Protein AF-A0AAD7NBN2-F1 (afdb_monomer_lite)

Secondary structure (DSSP, 8-state):
-EEE---HHHHHHHHHHHHHTTT-SSTTTTTTTEEE---HHHHHHHHHHHHHHHHTSSGGGGSSTT-HHHHHHHH-TTTHHHHTT--HHHHHHHHHHHHHHHHHHHHHHHHHHHH-TT--SHHHHHHT---HHHHHHHHHHHHHHSSTTSTT--HHHHHHS-TTT--HHHHHHHHHHHHHHHHHHHHHHHHHT-HHHHTT-

Organism: NCBI:txid1033252

Foldseek 3Di:
DAEFEDDPVVVVVVVVQLVVQVPPPDCVSSVVVYHYDPDLVVVLQVLLVVLCVPQQADPVSCPDCLGLLVVCCVPPVPCSVVSNPPVGRVNSVVSLVPVLVVLVLVLVQVQQCVVDVQCNGPVSVVVVVDDPVVVVVSVLVCQQPLACPHVNHPLVVLVPDDPVPHPVSSSVRNPSNHSSVLSVQSVVCRVVRPVVSVVVD

Sequence (201 aa):
VILFHGDLGTGERLMAILQRRAIEDMPWHRYQYVIYVMGLFHLKMAAADAIWRIFIQPMVGREDQTSLMHYIAFLHPKETGKIGSDPGFRRMHEVIAHVGAALHLDAWRVEVLRRNPLWTSLQVFADSKPSFALVTEISDYLASHYVAGGEDFNIFELHQRPGHERDKQHENTPQMHQDFLLYQELSFAMNYGDIGRVKTI

Radius of gyration: 21.48 Å; chains: 1; bounding box: 46×44×60 Å

InterPro domains:
  IPR046496 Domain of unknown function DUF6589 [PF20231] (1-200)

Structure (mmCIF, N/CA/C/O backbone):
data_AF-A0AAD7NBN2-F1
#
_entry.id   AF-A0AAD7NBN2-F1
#
loop_
_atom_site.group_PDB
_atom_site.id
_atom_site.type_symbol
_atom_site.label_atom_id
_atom_site.label_alt_id
_atom_site.label_comp_id
_atom_site.label_asym_id
_atom_site.label_entity_id
_atom_site.label_seq_id
_atom_site.pdbx_PDB_ins_code
_atom_site.Cartn_x
_atom_site.Cartn_y
_atom_site.Cartn_z
_atom_site.occupancy
_atom_site.B_iso_or_equiv
_atom_site.auth_seq_id
_atom_site.auth_comp_id
_atom_site.auth_asym_id
_atom_site.auth_atom_id
_atom_site.pdbx_PDB_model_num
ATOM 1 N N . VAL A 1 1 ? 5.513 -3.228 -29.131 1.00 82.69 1 VAL A N 1
ATOM 2 C CA . VAL A 1 1 ? 6.471 -2.685 -28.139 1.00 82.69 1 VAL A CA 1
ATOM 3 C C . VAL A 1 1 ? 6.195 -3.356 -26.805 1.00 82.69 1 VAL A C 1
ATOM 5 O O . VAL A 1 1 ? 5.035 -3.411 -26.419 1.00 82.69 1 VAL A O 1
ATOM 8 N N . ILE A 1 2 ? 7.220 -3.889 -26.144 1.00 86.38 2 ILE A N 1
ATOM 9 C CA . ILE A 1 2 ? 7.172 -4.464 -24.798 1.00 86.38 2 ILE A CA 1
ATOM 10 C C . ILE A 1 2 ? 8.041 -3.577 -23.914 1.00 86.38 2 ILE A C 1
ATOM 12 O O . ILE A 1 2 ? 9.226 -3.399 -24.187 1.00 86.38 2 ILE A O 1
ATOM 16 N N . LEU A 1 3 ? 7.439 -2.998 -22.880 1.00 85.50 3 LEU A N 1
ATOM 17 C CA . LEU A 1 3 ? 8.205 -2.294 -21.861 1.00 85.50 3 LEU A CA 1
ATOM 18 C C . LEU A 1 3 ? 8.745 -3.320 -20.870 1.00 85.50 3 LEU A C 1
ATOM 20 O O . LEU A 1 3 ? 8.038 -4.251 -20.493 1.00 85.50 3 LEU A O 1
ATOM 24 N N . PHE A 1 4 ? 9.989 -3.142 -20.464 1.00 81.75 4 PHE A N 1
ATOM 25 C CA . PHE A 1 4 ? 10.671 -4.022 -19.535 1.00 81.75 4 PHE A CA 1
ATOM 26 C C . PHE A 1 4 ? 11.401 -3.177 -18.504 1.00 81.75 4 PHE A C 1
ATOM 28 O O . PHE A 1 4 ? 11.897 -2.103 -18.833 1.00 81.75 4 PHE A O 1
ATOM 35 N N . HIS A 1 5 ? 11.496 -3.638 -17.267 1.00 84.19 5 HIS A N 1
ATOM 36 C CA . HIS A 1 5 ? 12.241 -2.927 -16.240 1.00 84.19 5 HIS A CA 1
ATOM 37 C C . HIS A 1 5 ? 12.948 -3.919 -15.317 1.00 84.19 5 HIS A C 1
ATOM 39 O O . HIS A 1 5 ? 12.648 -5.109 -15.316 1.00 84.19 5 HIS A O 1
ATOM 45 N N . GLY A 1 6 ? 13.899 -3.425 -14.535 1.00 79.38 6 GLY A N 1
ATOM 46 C CA . GLY A 1 6 ? 14.656 -4.234 -13.592 1.00 79.38 6 GLY A CA 1
ATOM 47 C C . GLY A 1 6 ? 15.636 -3.379 -12.805 1.00 79.38 6 GLY A C 1
ATOM 48 O O . GLY A 1 6 ? 15.527 -2.150 -12.773 1.00 79.38 6 GLY A O 1
ATOM 49 N N . ASP A 1 7 ? 16.585 -4.036 -12.153 1.00 79.31 7 ASP A N 1
ATOM 50 C CA . ASP A 1 7 ? 17.743 -3.363 -11.574 1.00 79.31 7 ASP A CA 1
ATOM 51 C C . ASP A 1 7 ? 18.766 -2.970 -12.656 1.00 79.31 7 ASP A C 1
ATOM 53 O O . ASP A 1 7 ? 18.622 -3.288 -13.840 1.00 79.31 7 ASP A O 1
ATOM 57 N N . LEU A 1 8 ? 19.822 -2.258 -12.254 1.00 81.69 8 LEU A N 1
ATOM 58 C CA . LEU A 1 8 ? 20.856 -1.800 -13.183 1.00 81.69 8 LEU A CA 1
ATOM 59 C C . LEU A 1 8 ? 21.468 -2.963 -13.983 1.00 81.69 8 LEU A C 1
ATOM 61 O O . LEU A 1 8 ? 21.585 -2.862 -15.202 1.00 81.69 8 LEU A O 1
ATOM 65 N N . GLY A 1 9 ? 21.766 -4.086 -13.322 1.00 84.25 9 GLY A N 1
ATOM 66 C CA . GLY A 1 9 ? 22.344 -5.263 -13.975 1.00 84.25 9 GLY A CA 1
ATOM 67 C C . GLY A 1 9 ? 21.407 -5.898 -15.005 1.00 84.25 9 GLY A C 1
ATOM 68 O O . GLY A 1 9 ? 21.847 -6.376 -16.050 1.00 84.25 9 GLY A O 1
ATOM 69 N N . THR A 1 10 ? 20.100 -5.867 -14.759 1.00 85.44 10 THR A N 1
ATOM 70 C CA . THR A 1 10 ? 19.088 -6.304 -15.722 1.00 85.44 10 THR A CA 1
ATOM 71 C C . THR A 1 10 ? 19.067 -5.396 -16.953 1.00 85.44 10 THR A C 1
ATOM 73 O O . THR A 1 10 ? 19.055 -5.891 -18.084 1.00 85.44 10 THR A O 1
ATOM 76 N N . GLY A 1 11 ? 19.128 -4.078 -16.747 1.00 88.00 11 GLY A N 1
ATOM 77 C CA . GLY A 1 11 ? 19.251 -3.100 -17.829 1.00 88.00 11 GLY A CA 1
ATOM 78 C C . GLY A 1 11 ? 20.509 -3.309 -18.671 1.00 88.00 11 GLY A C 1
ATOM 79 O O . GLY A 1 11 ? 20.428 -3.364 -19.896 1.00 88.00 11 GLY A O 1
ATOM 80 N N . GLU A 1 12 ? 21.661 -3.509 -18.030 1.00 90.31 12 GLU A N 1
ATOM 81 C CA . GLU A 1 12 ? 22.937 -3.781 -18.705 1.00 90.31 12 GLU A CA 1
ATOM 82 C C . GLU A 1 12 ? 22.879 -5.049 -19.563 1.00 90.31 12 GLU A C 1
ATOM 84 O O . GLU A 1 12 ? 23.304 -5.042 -20.720 1.00 90.31 12 GLU A O 1
ATOM 89 N N . ARG A 1 13 ? 22.302 -6.135 -19.032 1.00 91.62 13 ARG A N 1
ATOM 90 C CA . ARG A 1 13 ? 22.128 -7.392 -19.776 1.00 91.62 13 ARG A CA 1
ATOM 91 C C . ARG A 1 13 ? 21.238 -7.209 -20.998 1.00 91.62 13 ARG A C 1
ATOM 93 O O . ARG A 1 13 ? 21.571 -7.713 -22.070 1.00 91.62 13 ARG A O 1
ATOM 100 N N . LEU A 1 14 ? 20.132 -6.481 -20.855 1.00 91.06 14 LEU A N 1
ATOM 101 C CA . LEU A 1 14 ? 19.235 -6.190 -21.969 1.00 91.06 14 LEU A CA 1
ATOM 102 C C . LEU A 1 14 ? 19.944 -5.357 -23.046 1.00 91.06 14 LEU A C 1
ATOM 104 O O . LEU A 1 14 ? 19.888 -5.711 -24.223 1.00 91.06 14 LEU A O 1
ATOM 108 N N . MET A 1 15 ? 20.678 -4.313 -22.653 1.00 91.31 15 MET A N 1
ATOM 109 C CA . MET A 1 15 ? 21.463 -3.498 -23.587 1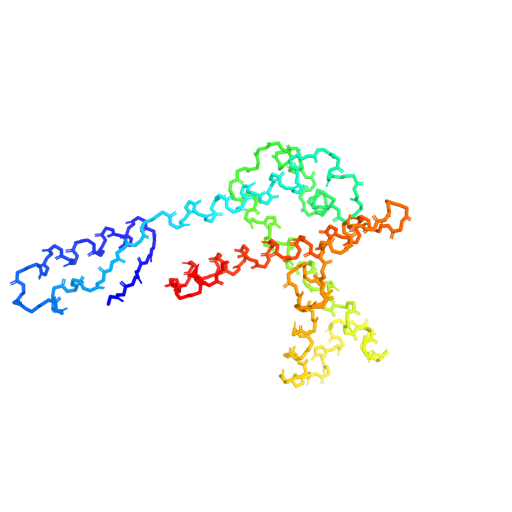.00 91.31 15 MET A CA 1
ATOM 110 C C . MET A 1 15 ? 22.535 -4.323 -24.307 1.00 91.31 15 MET A C 1
ATOM 112 O O . MET A 1 15 ? 22.691 -4.199 -25.520 1.00 91.31 15 MET A O 1
ATOM 116 N N . ALA A 1 16 ? 23.215 -5.232 -23.603 1.00 94.50 16 ALA A N 1
ATOM 117 C CA . ALA A 1 16 ? 24.191 -6.132 -24.209 1.00 94.50 16 ALA A CA 1
ATOM 118 C C . ALA A 1 16 ? 23.556 -7.076 -25.247 1.00 94.50 16 ALA A C 1
ATOM 120 O O . ALA A 1 16 ? 24.157 -7.329 -26.293 1.00 94.50 16 ALA A O 1
ATOM 121 N N . ILE A 1 17 ? 22.343 -7.584 -24.995 1.00 93.94 17 ILE A N 1
ATOM 122 C CA . ILE A 1 17 ? 21.595 -8.410 -25.960 1.00 93.94 17 ILE A CA 1
ATOM 123 C C . ILE A 1 17 ? 21.229 -7.589 -27.198 1.00 93.94 17 ILE A C 1
ATOM 125 O O . ILE A 1 17 ? 21.494 -8.041 -28.314 1.00 93.94 17 ILE A O 1
ATOM 129 N N . LEU A 1 18 ? 20.667 -6.391 -27.006 1.00 93.25 18 LEU A N 1
ATOM 130 C CA . LEU A 1 18 ? 20.299 -5.481 -28.095 1.00 93.25 18 LEU A CA 1
ATOM 131 C C . LEU A 1 18 ? 21.515 -5.137 -28.963 1.00 93.25 18 LEU A C 1
ATOM 133 O O . LEU A 1 18 ? 21.436 -5.183 -30.189 1.00 93.25 18 LEU A O 1
ATOM 137 N N . GLN A 1 19 ? 22.663 -4.868 -28.335 1.00 95.50 19 GLN A N 1
ATOM 138 C CA . GLN A 1 19 ? 23.905 -4.566 -29.039 1.00 95.50 19 GLN A CA 1
ATOM 139 C C . GLN A 1 19 ? 24.445 -5.778 -29.808 1.00 95.50 19 GLN A C 1
ATOM 141 O O . GLN A 1 19 ? 24.805 -5.650 -30.976 1.00 95.50 19 GLN A O 1
ATOM 146 N N . ARG A 1 20 ? 24.480 -6.966 -29.189 1.00 95.62 20 ARG A N 1
ATOM 147 C CA . ARG A 1 20 ? 24.986 -8.191 -29.837 1.00 95.62 20 ARG A CA 1
ATOM 148 C C . ARG A 1 20 ? 24.130 -8.631 -31.015 1.00 95.62 20 ARG A C 1
ATOM 150 O O . ARG A 1 20 ? 24.664 -9.135 -31.995 1.00 95.62 20 ARG A O 1
ATOM 157 N N . ARG A 1 21 ? 22.815 -8.451 -30.918 1.00 95.38 21 ARG A N 1
ATOM 158 C CA . ARG A 1 21 ? 21.875 -8.852 -31.965 1.00 95.38 21 ARG A CA 1
ATOM 159 C C . ARG A 1 21 ? 21.607 -7.760 -32.983 1.00 95.38 21 ARG A C 1
ATOM 161 O O . ARG A 1 21 ? 20.840 -8.008 -33.895 1.00 95.38 21 ARG A O 1
ATOM 168 N N . ALA A 1 22 ? 22.251 -6.596 -32.901 1.00 94.69 22 ALA A N 1
ATOM 169 C CA . ALA A 1 22 ? 22.039 -5.502 -33.851 1.00 94.69 22 ALA A CA 1
ATOM 170 C C . ALA A 1 22 ? 22.340 -5.874 -35.320 1.00 94.69 22 ALA A C 1
ATOM 172 O O . ALA A 1 22 ? 21.828 -5.208 -36.216 1.00 94.69 22 ALA A O 1
ATOM 173 N N . ILE A 1 23 ? 23.135 -6.927 -35.552 1.00 96.12 23 ILE A N 1
ATOM 174 C CA . ILE A 1 23 ? 23.486 -7.458 -36.880 1.00 96.12 23 ILE A CA 1
ATOM 175 C C . ILE A 1 23 ? 22.368 -8.282 -37.541 1.00 96.12 23 ILE A C 1
ATOM 177 O O . ILE A 1 23 ? 22.419 -8.508 -38.743 1.00 96.12 23 ILE A O 1
ATOM 181 N N . GLU A 1 24 ? 21.367 -8.736 -36.785 1.00 96.81 24 GLU A N 1
ATOM 182 C CA . GLU A 1 24 ? 20.293 -9.579 -37.318 1.00 96.81 24 GLU A CA 1
ATOM 183 C C . GLU A 1 24 ? 19.400 -8.798 -38.301 1.00 96.81 24 GLU A C 1
ATOM 185 O O . GLU A 1 24 ? 19.013 -7.656 -38.037 1.00 96.81 24 GLU A O 1
ATOM 190 N N . ASP A 1 25 ? 18.985 -9.431 -39.400 1.00 96.12 25 ASP A N 1
ATOM 191 C CA . ASP A 1 25 ? 18.243 -8.748 -40.471 1.00 96.12 25 ASP A CA 1
ATOM 192 C C . ASP A 1 25 ? 16.883 -8.207 -39.992 1.00 96.12 25 ASP A C 1
ATOM 194 O O . ASP A 1 25 ? 16.503 -7.051 -40.225 1.00 96.12 25 ASP A O 1
ATOM 198 N N . MET A 1 26 ? 16.143 -9.026 -39.242 1.00 96.75 26 MET A N 1
ATOM 199 C CA . MET A 1 26 ? 14.767 -8.718 -38.855 1.00 96.75 26 MET A CA 1
ATOM 200 C C . MET A 1 26 ? 14.700 -7.962 -37.516 1.00 96.75 26 MET A C 1
ATOM 202 O O . MET A 1 26 ? 15.288 -8.418 -36.533 1.00 96.75 26 MET A O 1
ATOM 206 N N . PRO A 1 27 ? 13.914 -6.868 -37.410 1.00 92.44 27 PRO A N 1
ATOM 207 C CA . PRO A 1 27 ? 13.701 -6.126 -36.156 1.00 92.44 27 PRO A CA 1
ATOM 208 C C . PRO A 1 27 ? 13.308 -6.996 -34.953 1.00 92.44 27 PRO A C 1
ATOM 210 O O . PRO A 1 27 ? 13.698 -6.719 -33.818 1.00 92.44 27 PRO A O 1
ATOM 213 N N . TRP A 1 28 ? 12.557 -8.072 -35.208 1.00 92.44 28 TRP A N 1
ATOM 214 C CA . TRP A 1 28 ? 12.167 -9.055 -34.199 1.00 92.44 28 TRP A CA 1
ATOM 215 C C . TRP A 1 28 ? 13.374 -9.808 -33.620 1.00 92.44 28 TRP A C 1
ATOM 217 O O . TRP A 1 28 ? 13.514 -9.902 -32.405 1.00 92.44 28 TRP A O 1
ATOM 227 N N . HIS A 1 29 ? 14.299 -10.275 -34.463 1.00 94.19 29 HIS A N 1
ATOM 228 C CA . HIS A 1 29 ? 15.508 -10.983 -34.020 1.00 94.19 29 HIS A CA 1
ATOM 229 C C . HIS A 1 29 ? 16.510 -10.066 -33.310 1.00 94.19 29 HIS A C 1
ATOM 231 O O . HIS A 1 29 ? 17.261 -10.538 -32.454 1.00 94.19 29 HIS A O 1
ATOM 237 N N . ARG A 1 30 ? 16.461 -8.763 -33.617 1.00 94.50 30 ARG A N 1
ATOM 238 C CA . ARG A 1 30 ? 17.197 -7.689 -32.935 1.00 94.50 30 ARG A CA 1
ATOM 239 C C . ARG A 1 30 ? 16.592 -7.276 -31.591 1.00 94.50 30 ARG A C 1
ATOM 241 O O . ARG A 1 30 ? 17.178 -6.443 -30.910 1.00 94.50 30 ARG A O 1
ATOM 248 N N . TYR A 1 31 ? 15.416 -7.797 -31.227 1.00 92.62 31 TYR A N 1
ATOM 249 C CA . TYR A 1 31 ? 14.656 -7.389 -30.039 1.00 92.62 31 TYR A CA 1
ATOM 250 C C . TYR A 1 31 ? 14.331 -5.884 -29.967 1.00 92.62 31 TYR A C 1
ATOM 252 O O . TYR A 1 31 ? 14.091 -5.356 -28.885 1.00 92.62 31 TYR A O 1
ATOM 260 N N . GLN A 1 32 ? 14.240 -5.180 -31.103 1.00 91.31 32 GLN A N 1
ATOM 261 C CA . GLN A 1 32 ? 13.993 -3.724 -31.128 1.00 91.31 32 GLN A CA 1
ATOM 262 C C . GLN A 1 32 ? 12.667 -3.304 -30.480 1.00 91.31 32 GLN A C 1
ATOM 264 O O . GLN A 1 32 ? 12.475 -2.146 -30.124 1.00 91.31 32 GLN A O 1
ATOM 269 N N . TYR A 1 33 ? 11.734 -4.242 -30.337 1.00 91.38 33 TYR A N 1
ATOM 270 C CA . TYR A 1 33 ? 10.455 -4.001 -29.690 1.00 91.38 33 TYR A CA 1
ATOM 271 C C . TYR A 1 33 ? 10.548 -3.956 -28.157 1.00 91.38 33 TYR A C 1
ATOM 273 O O . TYR A 1 33 ? 9.554 -3.567 -27.548 1.00 91.38 33 TYR A O 1
ATOM 281 N N . VAL A 1 34 ? 11.670 -4.354 -27.541 1.00 90.50 34 VAL A N 1
ATOM 282 C CA . VAL A 1 34 ? 11.872 -4.351 -26.083 1.00 90.50 34 VAL A CA 1
ATOM 283 C C . VAL A 1 34 ? 12.503 -3.028 -25.650 1.00 90.50 34 VAL A C 1
ATOM 285 O O . VAL A 1 34 ? 13.618 -2.706 -26.052 1.00 90.50 34 VAL A O 1
ATOM 288 N N . ILE A 1 35 ? 11.803 -2.266 -24.810 1.00 87.69 35 ILE A N 1
ATOM 289 C CA . ILE A 1 35 ? 12.261 -0.966 -24.302 1.00 87.69 35 ILE A CA 1
ATOM 290 C C . ILE A 1 35 ? 12.504 -1.073 -22.800 1.00 87.69 35 ILE A C 1
ATOM 292 O O . ILE A 1 35 ? 11.581 -1.373 -22.042 1.00 87.69 35 ILE A O 1
ATOM 296 N N . TYR A 1 36 ? 13.737 -0.793 -22.374 1.00 86.31 36 TYR A N 1
ATOM 297 C CA . TYR A 1 36 ? 14.088 -0.737 -20.960 1.00 86.31 36 TYR A CA 1
ATOM 298 C C . TYR A 1 36 ? 13.615 0.572 -20.320 1.00 86.31 36 TYR A C 1
ATOM 300 O O . TYR A 1 36 ? 14.008 1.656 -20.750 1.00 86.31 36 TYR A O 1
ATOM 308 N N . VAL A 1 37 ? 12.811 0.472 -19.267 1.00 83.81 37 VAL A N 1
ATOM 309 C CA . VAL A 1 37 ? 12.356 1.597 -18.450 1.00 83.81 37 VAL A CA 1
ATOM 310 C C . VAL A 1 37 ? 13.237 1.666 -17.209 1.00 83.81 37 VAL A C 1
ATOM 312 O O . VAL A 1 37 ? 13.100 0.875 -16.274 1.00 83.81 37 VAL A O 1
ATOM 315 N N . MET A 1 38 ? 14.174 2.610 -17.207 1.00 78.44 38 MET A N 1
ATOM 316 C CA . MET A 1 38 ? 15.055 2.835 -16.066 1.00 78.44 38 MET A CA 1
ATOM 317 C C . MET A 1 38 ? 14.357 3.625 -14.954 1.00 78.44 38 MET A C 1
ATOM 319 O O . MET A 1 38 ? 13.443 4.406 -15.199 1.00 78.44 38 MET A O 1
ATOM 323 N N . GLY A 1 39 ? 14.839 3.464 -13.722 1.00 79.56 39 GLY A N 1
ATOM 324 C CA . GLY A 1 39 ? 14.498 4.373 -12.627 1.00 79.56 39 GLY A CA 1
ATOM 325 C C . GLY A 1 39 ? 13.233 4.039 -11.838 1.00 79.56 39 GLY A C 1
ATOM 326 O O . GLY A 1 39 ? 12.945 4.762 -10.890 1.00 79.56 39 GLY A O 1
ATOM 327 N N . LEU A 1 40 ? 12.532 2.932 -12.115 1.00 85.56 40 LEU A N 1
ATOM 328 C CA . LEU A 1 40 ? 11.364 2.551 -11.305 1.00 85.56 40 LEU A CA 1
ATOM 329 C C . LEU A 1 40 ? 11.718 2.325 -9.828 1.00 85.56 40 LEU A C 1
ATOM 331 O O . LEU A 1 40 ? 10.920 2.636 -8.953 1.00 85.56 40 LEU A O 1
ATOM 335 N N . PHE A 1 41 ? 12.943 1.894 -9.510 1.00 86.19 41 PHE A N 1
ATOM 336 C CA . PHE A 1 41 ? 13.407 1.851 -8.119 1.00 86.19 41 PHE A CA 1
ATOM 337 C C . PHE A 1 41 ? 13.319 3.220 -7.419 1.00 86.19 41 PHE A C 1
ATOM 339 O O . PHE A 1 41 ? 12.864 3.295 -6.279 1.00 86.19 41 PHE A O 1
ATOM 346 N N . HIS A 1 42 ? 13.669 4.308 -8.113 1.00 88.94 42 HIS A N 1
ATOM 347 C CA . HIS A 1 42 ? 13.534 5.664 -7.576 1.00 88.94 42 HIS A CA 1
ATOM 348 C C . HIS A 1 42 ? 12.070 6.079 -7.421 1.00 88.94 42 HIS A C 1
ATOM 350 O O . HIS A 1 42 ? 11.762 6.803 -6.482 1.00 88.94 42 HIS A O 1
ATOM 356 N N . LEU A 1 43 ? 11.164 5.584 -8.273 1.00 90.50 43 LEU A N 1
ATOM 357 C CA . LEU A 1 43 ? 9.723 5.780 -8.088 1.00 90.50 43 LEU A CA 1
ATOM 358 C C . LEU A 1 43 ? 9.250 5.136 -6.776 1.00 90.50 43 LEU A C 1
ATOM 360 O O . LEU A 1 43 ? 8.614 5.801 -5.964 1.00 90.50 43 LEU A O 1
ATOM 364 N N . LYS A 1 44 ? 9.640 3.883 -6.509 1.00 92.25 44 LYS A N 1
ATOM 365 C CA . LYS A 1 44 ? 9.350 3.215 -5.228 1.00 92.25 44 LYS A CA 1
ATOM 366 C C . LYS A 1 44 ? 9.972 3.954 -4.037 1.00 92.25 44 LYS A C 1
ATOM 368 O O . LYS A 1 44 ? 9.349 4.046 -2.982 1.00 92.25 44 LYS A O 1
ATOM 373 N N . MET A 1 45 ? 11.183 4.496 -4.181 1.00 95.19 45 MET A N 1
ATOM 374 C CA . MET A 1 45 ? 11.793 5.332 -3.139 1.00 95.19 45 MET A CA 1
ATOM 375 C C . MET A 1 45 ? 11.007 6.621 -2.891 1.00 95.19 45 MET A C 1
ATOM 377 O O . MET A 1 45 ? 10.753 6.957 -1.738 1.00 95.19 45 MET A O 1
ATOM 381 N N . ALA A 1 46 ? 10.612 7.318 -3.956 1.00 95.62 46 ALA A N 1
ATOM 382 C CA . ALA A 1 46 ? 9.845 8.554 -3.876 1.00 95.62 46 ALA A CA 1
ATOM 383 C C . ALA A 1 46 ? 8.459 8.323 -3.261 1.00 95.62 46 ALA A C 1
ATOM 385 O O . ALA A 1 46 ? 8.024 9.122 -2.442 1.00 95.62 46 ALA A O 1
ATOM 386 N N . ALA A 1 47 ? 7.799 7.207 -3.582 1.00 96.44 47 ALA A N 1
ATOM 387 C CA . ALA A 1 47 ? 6.521 6.838 -2.978 1.00 96.44 47 ALA A CA 1
ATOM 388 C C . ALA A 1 47 ? 6.650 6.585 -1.462 1.00 96.44 47 ALA A C 1
ATOM 390 O O . ALA A 1 47 ? 5.831 7.062 -0.681 1.00 96.44 47 ALA A O 1
ATOM 391 N N . ALA A 1 48 ? 7.715 5.900 -1.024 1.00 98.00 48 ALA A N 1
ATOM 392 C CA . ALA A 1 48 ? 7.985 5.717 0.404 1.00 98.00 48 ALA A CA 1
ATOM 393 C C . ALA A 1 48 ? 8.274 7.050 1.122 1.00 98.00 48 ALA A C 1
ATOM 395 O O . ALA A 1 48 ? 7.821 7.252 2.249 1.00 98.00 48 ALA A O 1
ATOM 396 N N . ASP A 1 49 ? 9.013 7.959 0.474 1.00 97.81 49 ASP A N 1
ATOM 397 C CA . ASP A 1 49 ? 9.269 9.310 0.991 1.00 97.81 49 ASP A CA 1
ATOM 398 C C . ASP A 1 49 ? 7.976 10.133 1.075 1.00 97.81 49 ASP A C 1
ATOM 400 O O . ASP A 1 49 ? 7.733 10.793 2.081 1.00 97.81 49 ASP A O 1
ATOM 404 N N . ALA A 1 50 ? 7.101 10.047 0.070 1.00 97.75 50 ALA A N 1
ATOM 405 C CA . ALA A 1 50 ? 5.807 10.725 0.071 1.00 97.75 50 ALA A CA 1
ATOM 406 C C . ALA A 1 50 ? 4.939 10.285 1.259 1.00 97.75 50 ALA A C 1
ATOM 408 O O . ALA A 1 50 ? 4.456 11.132 2.006 1.00 97.75 50 ALA A O 1
ATOM 409 N N . ILE A 1 51 ? 4.829 8.976 1.504 1.00 97.88 51 ILE A N 1
ATOM 410 C CA . ILE A 1 51 ? 4.117 8.431 2.670 1.00 97.88 51 ILE A CA 1
ATOM 411 C C . ILE A 1 51 ? 4.706 8.969 3.980 1.00 97.88 51 ILE A C 1
ATOM 413 O O . ILE A 1 51 ? 3.969 9.386 4.875 1.00 97.88 51 ILE A O 1
ATOM 417 N N . TRP A 1 52 ? 6.036 9.008 4.100 1.00 98.00 52 TRP A N 1
ATOM 418 C CA . TRP A 1 52 ? 6.684 9.595 5.272 1.00 98.00 52 TRP A CA 1
ATOM 419 C C . TRP A 1 52 ? 6.317 11.075 5.448 1.00 98.00 52 TRP A C 1
ATOM 421 O O . TRP A 1 52 ? 5.980 11.496 6.556 1.00 98.00 52 TRP A O 1
ATOM 431 N N . ARG A 1 53 ? 6.328 11.862 4.367 1.00 97.31 53 ARG A N 1
ATOM 432 C CA . ARG A 1 53 ? 5.966 13.289 4.391 1.00 97.31 53 ARG A CA 1
ATOM 433 C C . ARG A 1 53 ? 4.509 13.541 4.755 1.00 97.31 53 ARG A C 1
ATOM 435 O O . ARG A 1 53 ? 4.221 14.575 5.346 1.00 97.31 53 ARG A O 1
ATOM 442 N N . ILE A 1 54 ? 3.611 12.624 4.408 1.00 95.56 54 ILE A N 1
ATOM 443 C CA . ILE A 1 54 ? 2.179 12.744 4.694 1.00 95.56 54 ILE A CA 1
ATOM 444 C C . ILE A 1 54 ? 1.899 12.406 6.163 1.00 95.56 54 ILE A C 1
ATOM 446 O O . ILE A 1 54 ? 1.340 13.228 6.884 1.00 95.56 54 ILE A O 1
ATOM 450 N N . PHE A 1 55 ? 2.326 11.227 6.628 1.00 95.81 55 PHE A N 1
ATOM 451 C CA . PHE A 1 55 ? 1.869 10.680 7.915 1.00 95.81 55 PHE A CA 1
ATOM 452 C C . PHE A 1 55 ? 2.851 10.847 9.074 1.00 95.81 55 PHE A C 1
ATOM 454 O O . PHE A 1 55 ? 2.472 10.672 10.229 1.00 95.81 55 PHE A O 1
ATOM 461 N N . ILE A 1 56 ? 4.128 11.123 8.797 1.00 96.56 56 ILE A N 1
ATOM 462 C CA . ILE A 1 56 ? 5.164 11.168 9.836 1.00 96.56 56 ILE A CA 1
ATOM 463 C C . ILE A 1 56 ? 5.780 12.554 9.917 1.00 96.56 56 ILE A C 1
ATOM 465 O O . ILE A 1 56 ? 5.907 13.077 11.014 1.00 96.56 56 ILE A O 1
ATOM 469 N N . GLN A 1 57 ? 6.183 13.187 8.817 1.00 96.19 57 GLN A N 1
ATOM 470 C CA . GLN A 1 57 ? 6.883 14.476 8.870 1.00 96.19 57 GLN A CA 1
ATOM 471 C C . GLN A 1 57 ? 6.136 15.554 9.688 1.00 96.19 57 GLN A C 1
ATOM 473 O O . GLN A 1 57 ? 6.785 16.183 10.531 1.00 96.19 57 GLN A O 1
ATOM 478 N N . PRO A 1 58 ? 4.812 15.756 9.535 1.00 95.00 58 PRO A N 1
ATOM 479 C CA . PRO A 1 58 ? 4.075 16.732 10.325 1.00 95.00 58 PRO A CA 1
ATOM 480 C C . PRO A 1 58 ? 3.921 16.231 11.763 1.00 95.00 58 PRO A C 1
ATOM 482 O O . PRO A 1 58 ? 3.351 15.170 11.994 1.00 95.00 58 PRO A O 1
ATOM 485 N N . MET A 1 59 ? 4.388 17.003 12.749 1.00 93.69 59 MET A N 1
ATOM 486 C CA . MET A 1 59 ? 4.306 16.604 14.166 1.00 93.69 59 MET A CA 1
ATOM 487 C C . MET A 1 59 ? 2.862 16.384 14.629 1.00 93.69 59 MET A C 1
ATOM 489 O O . MET A 1 59 ? 2.600 15.430 15.349 1.00 93.69 59 MET A O 1
ATOM 493 N N . VAL A 1 60 ? 1.931 17.210 14.143 1.00 90.69 60 VAL A N 1
ATOM 494 C CA . VAL A 1 60 ? 0.494 17.107 14.454 1.00 90.69 60 VAL A CA 1
ATOM 495 C C . VAL A 1 60 ? -0.099 15.776 13.971 1.00 90.69 60 VAL A C 1
ATOM 497 O O . VAL A 1 60 ? -0.963 15.214 14.630 1.00 90.69 60 VAL A O 1
ATOM 500 N N . GLY A 1 61 ? 0.405 15.219 12.863 1.00 87.31 61 GLY A N 1
ATOM 501 C CA . GLY A 1 61 ? -0.029 13.915 12.339 1.00 87.31 61 GLY A CA 1
ATOM 502 C C . GLY A 1 61 ? 0.477 12.709 13.142 1.00 87.31 61 GLY A C 1
ATOM 503 O O . GLY A 1 61 ? 0.264 11.573 12.738 1.00 87.31 61 GLY A O 1
ATOM 504 N N . ARG A 1 62 ? 1.192 12.941 14.253 1.00 92.81 62 ARG A N 1
ATOM 505 C CA . ARG A 1 62 ? 1.720 11.898 15.150 1.00 92.81 62 ARG A CA 1
ATOM 506 C C . ARG A 1 62 ? 0.923 11.771 16.446 1.00 92.81 62 ARG A C 1
ATOM 508 O O . ARG A 1 62 ? 1.251 10.922 17.272 1.00 92.81 62 ARG A O 1
ATOM 515 N N . GLU A 1 63 ? -0.033 12.668 16.668 1.00 89.25 63 GLU A N 1
ATOM 516 C CA . GLU A 1 63 ? -0.709 12.825 17.956 1.00 89.25 63 GLU A CA 1
ATOM 517 C C . GLU A 1 63 ? -1.908 11.882 18.107 1.00 89.25 63 GLU A C 1
ATOM 519 O O . GLU A 1 63 ? -2.277 11.547 19.234 1.00 89.25 63 GLU A O 1
ATOM 524 N N . ASP A 1 64 ? -2.503 11.416 17.002 1.00 89.25 64 ASP A N 1
ATOM 525 C CA . ASP A 1 64 ? -3.633 10.496 17.052 1.00 89.25 64 ASP A CA 1
ATOM 526 C C . ASP A 1 64 ? -3.214 9.069 17.439 1.00 89.25 64 ASP A C 1
ATOM 528 O O . ASP A 1 64 ? -2.112 8.594 17.144 1.00 89.25 64 ASP A O 1
ATOM 532 N N . GLN A 1 65 ? -4.123 8.357 18.116 1.00 90.50 65 GLN A N 1
ATOM 533 C CA . GLN A 1 65 ? -3.881 6.984 18.584 1.00 90.50 65 GLN A CA 1
ATOM 534 C C . GLN A 1 65 ? -3.769 5.976 17.432 1.00 90.50 65 GLN A C 1
ATOM 536 O O . GLN A 1 65 ? -3.185 4.909 17.597 1.00 90.50 65 GLN A O 1
ATOM 541 N N . THR A 1 66 ? -4.308 6.320 16.265 1.00 91.94 66 THR A N 1
ATOM 542 C CA . THR A 1 66 ? -4.186 5.559 15.013 1.00 91.94 66 THR A CA 1
ATOM 543 C C . THR A 1 66 ? -3.137 6.156 14.076 1.00 91.94 66 THR A C 1
ATOM 545 O O . THR A 1 66 ? -3.097 5.804 12.896 1.00 91.94 66 THR A O 1
ATOM 548 N N . SER A 1 67 ? -2.277 7.054 14.574 1.00 95.00 67 SER A N 1
ATOM 549 C CA . SER A 1 67 ? -1.215 7.635 13.757 1.00 95.00 67 SER A CA 1
ATOM 550 C C . SER A 1 67 ? -0.229 6.557 13.331 1.00 95.00 67 SER A C 1
ATOM 552 O O . SER A 1 67 ? 0.075 5.618 14.077 1.00 95.00 67 SER A O 1
ATOM 554 N N . LEU A 1 68 ? 0.385 6.747 12.161 1.00 96.31 68 LEU A N 1
ATOM 555 C CA . LEU A 1 68 ? 1.475 5.874 11.730 1.00 96.31 68 LEU A CA 1
ATOM 556 C C . LEU A 1 68 ? 2.615 5.873 12.759 1.00 96.31 68 LEU A C 1
ATOM 558 O O . LEU A 1 68 ? 3.221 4.837 13.027 1.00 96.31 68 LEU A O 1
ATOM 562 N N . MET A 1 69 ? 2.868 7.021 13.393 1.00 96.50 69 MET A N 1
ATOM 563 C CA . MET A 1 69 ? 3.883 7.140 14.434 1.00 96.50 69 MET A CA 1
ATOM 564 C C . MET A 1 69 ? 3.556 6.310 15.683 1.00 96.50 69 MET A C 1
ATOM 566 O O . MET A 1 69 ? 4.470 5.738 16.279 1.00 96.50 69 MET A O 1
ATOM 570 N N . HIS A 1 70 ? 2.280 6.196 16.060 1.00 95.94 70 HIS A N 1
ATOM 571 C CA . HIS A 1 70 ? 1.846 5.351 17.170 1.00 95.94 70 HIS A CA 1
ATOM 572 C C . HIS A 1 70 ? 2.115 3.869 16.874 1.00 95.94 70 HIS A C 1
ATOM 574 O O . HIS A 1 70 ? 2.720 3.171 17.692 1.00 95.94 70 HIS A O 1
ATOM 580 N N . TYR A 1 71 ? 1.784 3.405 15.665 1.00 96.31 71 TYR A N 1
ATOM 581 C CA . TYR A 1 71 ? 2.106 2.040 15.237 1.00 96.31 71 TYR A CA 1
ATOM 582 C C . TYR A 1 71 ? 3.620 1.789 15.165 1.00 96.31 71 TYR A C 1
ATOM 584 O O . TYR A 1 71 ? 4.098 0.738 15.598 1.00 96.31 71 TYR A O 1
ATOM 592 N N . ILE A 1 72 ? 4.403 2.765 14.692 1.00 96.31 72 ILE A N 1
ATOM 593 C CA . ILE A 1 72 ? 5.873 2.691 14.693 1.00 96.31 72 ILE A CA 1
ATOM 594 C C . ILE A 1 72 ? 6.417 2.590 16.118 1.00 96.31 72 ILE A C 1
ATOM 596 O O . ILE A 1 72 ? 7.335 1.812 16.357 1.00 96.31 72 ILE A O 1
ATOM 600 N N . ALA A 1 73 ? 5.876 3.346 17.074 1.00 96.31 73 ALA A N 1
ATOM 601 C CA . ALA A 1 73 ? 6.315 3.278 18.465 1.00 96.31 73 ALA A CA 1
ATOM 602 C C . ALA A 1 73 ? 6.074 1.892 19.080 1.00 96.31 73 ALA A C 1
ATOM 604 O O . ALA A 1 73 ? 6.874 1.447 19.903 1.00 96.31 73 ALA A O 1
ATOM 605 N N . PHE A 1 74 ? 5.024 1.195 18.642 1.00 95.00 74 PHE A N 1
ATOM 606 C CA . PHE A 1 74 ? 4.750 -0.176 19.057 1.00 95.00 74 PHE A CA 1
ATOM 607 C C . PHE A 1 74 ? 5.707 -1.193 18.410 1.00 95.00 74 PHE A C 1
ATOM 609 O O . PHE A 1 74 ? 6.290 -2.020 19.109 1.00 95.00 74 PHE A O 1
ATOM 616 N N . LEU A 1 75 ? 5.904 -1.127 17.088 1.00 93.69 75 LEU A N 1
ATOM 617 C CA . LEU A 1 75 ? 6.703 -2.112 16.341 1.00 93.69 75 LEU A CA 1
ATOM 618 C C . LEU A 1 75 ? 8.222 -1.872 16.433 1.00 93.69 75 LEU A C 1
ATOM 620 O O . LEU A 1 75 ? 9.002 -2.818 16.507 1.00 93.69 75 LEU A O 1
ATOM 624 N N . HIS A 1 76 ? 8.645 -0.608 16.450 1.00 93.69 76 HIS A N 1
ATOM 625 C CA . HIS A 1 76 ? 10.043 -0.167 16.418 1.00 93.69 76 HIS A CA 1
ATOM 626 C C . HIS A 1 76 ? 10.335 0.883 17.511 1.00 93.69 76 HIS A C 1
ATOM 628 O O . HIS A 1 76 ? 10.822 1.980 17.209 1.00 93.69 76 HIS A O 1
ATOM 634 N N . PRO A 1 77 ? 10.113 0.575 18.806 1.00 94.94 77 PRO A N 1
ATOM 635 C CA . PRO A 1 77 ? 10.199 1.561 19.892 1.00 94.94 77 PRO A CA 1
ATOM 636 C C . PRO A 1 77 ? 11.561 2.265 19.982 1.00 94.94 77 PRO A C 1
ATOM 638 O O . PRO A 1 77 ? 11.646 3.422 20.388 1.00 94.94 77 PRO A O 1
ATOM 641 N N . LYS A 1 78 ? 12.638 1.583 19.572 1.00 96.38 78 LYS A N 1
ATOM 642 C CA . LYS A 1 78 ? 14.017 2.095 19.623 1.00 96.38 78 LYS A CA 1
ATOM 643 C C . LYS A 1 78 ? 14.418 2.939 18.409 1.00 96.38 78 LYS A C 1
ATOM 645 O O . LYS A 1 78 ? 15.476 3.557 18.439 1.00 96.38 78 LYS A O 1
ATOM 650 N N . GLU A 1 79 ? 13.609 2.968 17.352 1.00 95.38 79 GLU A N 1
ATOM 651 C CA . GLU A 1 79 ? 13.932 3.674 16.103 1.00 95.38 79 GLU A CA 1
ATOM 652 C C . GLU A 1 79 ? 13.020 4.872 15.827 1.00 95.38 79 GLU A C 1
ATOM 654 O O . GLU A 1 79 ? 13.215 5.572 14.833 1.00 95.38 79 GLU A O 1
ATOM 659 N N . THR A 1 80 ? 12.073 5.165 16.722 1.00 95.50 80 THR A N 1
ATOM 660 C CA . THR A 1 80 ? 11.109 6.271 16.597 1.00 95.50 80 THR A CA 1
ATOM 661 C C . THR A 1 80 ? 11.774 7.609 16.273 1.00 95.50 80 THR A C 1
ATOM 663 O O . THR A 1 80 ? 11.312 8.325 15.389 1.00 95.50 80 THR A O 1
ATOM 666 N N . GLY A 1 81 ? 12.906 7.930 16.907 1.00 95.56 81 GLY A N 1
ATOM 667 C CA . GLY A 1 81 ? 13.653 9.157 16.622 1.00 95.56 81 GLY A CA 1
ATOM 668 C C . GLY A 1 81 ? 14.214 9.212 15.195 1.00 95.56 81 GLY A C 1
ATOM 669 O O . GLY A 1 81 ? 14.118 10.248 14.534 1.00 95.56 81 GLY A O 1
ATOM 670 N N . LYS A 1 82 ? 14.765 8.099 14.685 1.00 96.75 82 LYS A N 1
ATOM 671 C CA . LYS A 1 82 ? 15.320 8.042 13.322 1.00 96.75 82 LYS A CA 1
ATOM 672 C C . LYS A 1 82 ? 14.207 8.032 12.278 1.00 96.75 82 LYS A C 1
ATOM 674 O O . LYS A 1 82 ? 14.297 8.766 11.300 1.00 96.75 82 LYS A O 1
ATOM 679 N N . ILE A 1 83 ? 13.144 7.262 12.512 1.00 96.81 83 ILE A N 1
ATOM 680 C CA . ILE A 1 83 ? 11.993 7.191 11.607 1.00 96.81 83 ILE A CA 1
ATOM 681 C C . ILE A 1 83 ? 11.226 8.518 11.575 1.00 96.81 83 ILE A C 1
ATOM 683 O O . ILE A 1 83 ? 10.809 8.972 10.515 1.00 96.81 83 ILE A O 1
ATOM 687 N N . GLY A 1 84 ? 11.113 9.197 12.714 1.00 95.94 84 GLY A N 1
ATOM 688 C CA . GLY A 1 84 ? 10.455 10.496 12.823 1.00 95.94 84 GLY A CA 1
ATOM 689 C C . GLY A 1 84 ? 11.234 11.676 12.228 1.00 95.94 84 GLY A C 1
ATOM 690 O O . GLY A 1 84 ? 10.690 12.777 12.197 1.00 95.94 84 GLY A O 1
ATOM 691 N N . SER A 1 85 ? 12.484 11.499 11.790 1.00 95.12 85 SER A N 1
ATOM 692 C CA . SER A 1 85 ? 13.335 12.596 11.295 1.00 95.12 85 SER A CA 1
ATOM 693 C C . SER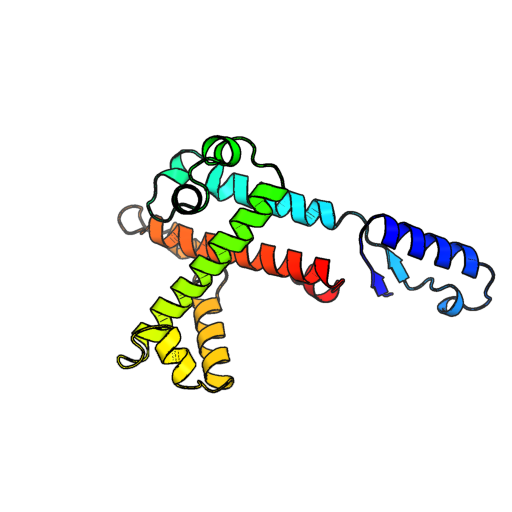 A 1 85 ? 13.826 12.382 9.867 1.00 95.12 85 SER A C 1
ATOM 695 O O . SER A 1 85 ? 13.619 13.242 9.020 1.00 95.12 85 SER A O 1
ATOM 697 N N . ASP A 1 86 ? 14.473 11.249 9.607 1.00 94.69 86 ASP A N 1
ATOM 698 C CA . ASP A 1 86 ? 15.032 10.880 8.308 1.00 94.69 86 ASP A CA 1
ATOM 699 C C . ASP A 1 86 ? 15.218 9.348 8.274 1.00 94.69 86 ASP A C 1
ATOM 701 O O . ASP A 1 86 ? 16.300 8.833 8.590 1.00 94.69 86 ASP A O 1
ATOM 705 N N . PRO A 1 87 ? 14.155 8.579 7.986 1.00 96.00 87 PRO A N 1
ATOM 706 C CA . PRO A 1 87 ? 14.194 7.116 8.035 1.00 96.00 87 PRO A CA 1
ATOM 707 C C . PRO A 1 87 ? 15.097 6.505 6.959 1.00 96.00 87 PRO A C 1
ATOM 709 O O . PRO A 1 87 ? 15.654 5.417 7.161 1.00 96.00 87 PRO A O 1
ATOM 712 N N . GLY A 1 88 ? 15.226 7.185 5.817 1.00 96.50 88 GLY A N 1
ATOM 713 C CA . GLY A 1 88 ? 15.672 6.590 4.565 1.00 96.50 88 GLY A CA 1
ATOM 714 C C . GLY A 1 88 ? 14.689 5.545 4.020 1.00 96.50 88 GLY A C 1
ATOM 715 O O . GLY A 1 88 ? 13.769 5.082 4.697 1.00 96.50 88 GLY A O 1
ATOM 716 N N . PHE A 1 89 ? 14.918 5.132 2.774 1.00 96.56 89 PHE A N 1
ATOM 717 C CA . PHE A 1 89 ? 14.016 4.237 2.046 1.00 96.56 89 PHE A CA 1
ATOM 718 C C . PHE A 1 89 ? 13.748 2.910 2.766 1.00 96.56 89 PHE A C 1
ATOM 720 O O . PHE A 1 89 ? 12.599 2.502 2.893 1.00 96.56 89 PHE A O 1
ATOM 727 N N . ARG A 1 90 ? 14.800 2.231 3.245 1.00 96.31 90 ARG A N 1
ATOM 728 C CA . ARG A 1 90 ? 14.6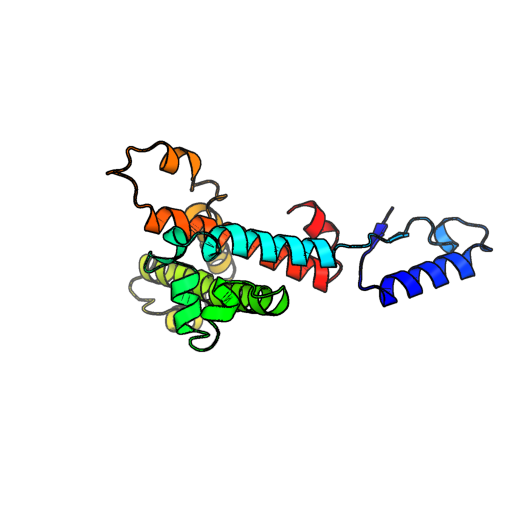76 0.870 3.791 1.00 96.31 90 ARG A CA 1
ATOM 729 C C . ARG A 1 90 ? 13.744 0.806 5.001 1.00 96.31 90 ARG A C 1
ATOM 731 O O . ARG A 1 90 ? 12.880 -0.059 5.041 1.00 96.31 90 ARG A O 1
ATOM 738 N N . ARG A 1 91 ? 13.887 1.742 5.944 1.00 96.94 91 ARG A N 1
ATOM 739 C CA . ARG A 1 91 ? 13.028 1.782 7.134 1.00 96.94 91 ARG A CA 1
ATOM 740 C C . ARG A 1 91 ? 11.585 2.076 6.760 1.00 96.94 91 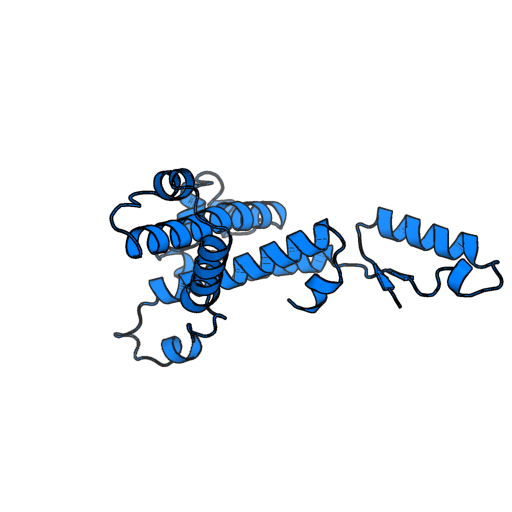ARG A C 1
ATOM 742 O O . ARG A 1 91 ? 10.695 1.396 7.245 1.00 96.94 91 ARG A O 1
ATOM 749 N N . MET A 1 92 ? 11.351 3.036 5.862 1.00 98.00 92 MET A N 1
ATOM 750 C CA . MET A 1 92 ? 9.988 3.305 5.396 1.00 98.00 92 MET A CA 1
ATOM 751 C C . MET A 1 92 ? 9.383 2.112 4.664 1.00 98.00 92 MET A C 1
ATOM 753 O O . MET A 1 92 ? 8.222 1.800 4.891 1.00 98.00 92 MET A O 1
ATOM 757 N N . HIS A 1 93 ? 10.162 1.411 3.839 1.00 97.50 93 HIS A N 1
ATOM 758 C CA . HIS A 1 93 ? 9.707 0.201 3.159 1.00 97.50 93 HIS A CA 1
ATOM 759 C C . HIS A 1 93 ? 9.234 -0.871 4.155 1.00 97.50 93 HIS A C 1
ATOM 761 O O . HIS A 1 93 ? 8.157 -1.437 3.976 1.00 97.50 93 HIS A O 1
ATOM 767 N N . GLU A 1 94 ? 10.008 -1.111 5.217 1.00 96.88 94 GLU A N 1
ATOM 768 C CA . GLU A 1 94 ? 9.672 -2.071 6.279 1.00 96.88 94 GLU A CA 1
ATOM 769 C C . GLU A 1 94 ? 8.453 -1.607 7.100 1.00 96.88 94 GLU A C 1
ATOM 771 O O . GLU A 1 94 ? 7.532 -2.391 7.324 1.00 96.88 94 GLU A O 1
ATOM 776 N N . VAL A 1 95 ? 8.384 -0.320 7.463 1.00 97.56 95 VAL A N 1
ATOM 777 C CA . VAL A 1 95 ? 7.234 0.276 8.169 1.00 97.56 95 VAL A CA 1
ATOM 778 C C . VAL A 1 95 ? 5.942 0.119 7.365 1.00 97.56 95 VAL A C 1
ATOM 780 O O . VAL A 1 95 ? 4.954 -0.373 7.905 1.00 97.56 95 VAL A O 1
ATOM 783 N N . ILE A 1 96 ? 5.944 0.489 6.080 1.00 98.19 96 ILE A N 1
ATOM 784 C CA . ILE A 1 96 ? 4.758 0.391 5.214 1.00 98.19 96 ILE A CA 1
ATOM 785 C C . ILE A 1 96 ? 4.315 -1.070 5.066 1.00 98.19 96 ILE A C 1
ATOM 787 O O . ILE A 1 96 ? 3.121 -1.366 5.077 1.00 98.19 96 ILE A O 1
ATOM 791 N N . ALA A 1 97 ? 5.265 -2.002 4.953 1.00 96.38 97 ALA A N 1
ATOM 792 C CA . ALA A 1 97 ? 4.955 -3.424 4.858 1.00 96.38 97 ALA A CA 1
ATOM 793 C C . ALA A 1 97 ? 4.319 -3.960 6.151 1.00 96.38 97 ALA A C 1
ATOM 795 O O . ALA A 1 97 ? 3.254 -4.574 6.103 1.00 96.38 97 ALA A O 1
ATOM 796 N N . HIS A 1 98 ? 4.944 -3.723 7.307 1.00 96.38 98 HIS A N 1
ATOM 797 C CA . HIS A 1 98 ? 4.490 -4.286 8.579 1.00 96.38 98 HIS A CA 1
ATOM 798 C C . HIS A 1 98 ? 3.219 -3.622 9.102 1.00 96.38 98 HIS A C 1
ATOM 800 O O . HIS A 1 98 ? 2.266 -4.323 9.446 1.00 96.38 98 HIS A O 1
ATOM 806 N N . VAL A 1 99 ? 3.179 -2.287 9.130 1.00 97.25 99 VAL A N 1
ATOM 807 C CA . VAL A 1 99 ? 1.991 -1.558 9.586 1.00 97.25 99 VAL A CA 1
ATOM 808 C C . VAL A 1 99 ? 0.839 -1.782 8.614 1.00 97.25 99 VAL A C 1
ATOM 810 O O . VAL A 1 99 ? -0.268 -2.064 9.057 1.00 97.25 99 VAL A O 1
ATOM 813 N N . GLY A 1 100 ? 1.087 -1.755 7.300 1.00 96.50 100 GLY A N 1
ATOM 814 C CA . GLY A 1 100 ? 0.038 -2.019 6.318 1.00 96.50 100 GLY A CA 1
ATOM 815 C C . GLY A 1 100 ? -0.543 -3.421 6.418 1.00 96.50 100 GLY A C 1
ATOM 816 O O . GLY A 1 100 ? -1.760 -3.565 6.418 1.00 96.50 100 GLY A O 1
ATOM 817 N N . ALA A 1 101 ? 0.286 -4.454 6.594 1.00 95.50 101 ALA A N 1
ATOM 818 C CA . ALA A 1 101 ? -0.219 -5.805 6.833 1.00 95.50 101 ALA A CA 1
ATOM 819 C C . ALA A 1 101 ? -1.099 -5.876 8.094 1.00 95.50 101 ALA A C 1
ATOM 821 O O . ALA A 1 101 ? -2.175 -6.471 8.055 1.00 95.50 101 ALA A O 1
ATOM 822 N N . ALA A 1 102 ? -0.673 -5.243 9.192 1.00 95.81 102 ALA A N 1
ATOM 823 C CA . ALA A 1 102 ? -1.447 -5.207 10.431 1.00 95.81 102 ALA A CA 1
ATOM 824 C C . ALA A 1 102 ? -2.785 -4.472 10.256 1.00 95.81 102 ALA A C 1
ATOM 826 O O . ALA A 1 102 ? -3.817 -4.992 10.673 1.00 95.81 102 ALA A O 1
ATOM 827 N N . LEU A 1 103 ? -2.782 -3.312 9.595 1.00 95.56 103 LEU A N 1
ATOM 828 C CA . LEU A 1 103 ? -3.988 -2.533 9.322 1.00 95.56 103 LEU A CA 1
ATOM 829 C C . LEU A 1 103 ? -4.967 -3.295 8.427 1.00 95.56 103 LEU A C 1
ATOM 831 O O . LEU A 1 103 ? -6.152 -3.356 8.737 1.00 95.56 103 LEU A O 1
ATOM 835 N N . HIS A 1 104 ? -4.496 -3.913 7.339 1.00 95.56 104 HIS A N 1
ATOM 836 C CA . HIS A 1 104 ? -5.365 -4.706 6.464 1.00 95.56 104 HIS A CA 1
ATOM 837 C C . HIS A 1 104 ? -5.986 -5.884 7.216 1.00 95.56 104 HIS A C 1
ATOM 839 O O . HIS A 1 104 ? -7.186 -6.118 7.101 1.00 95.56 104 HIS A O 1
ATOM 845 N N . LEU A 1 105 ? -5.200 -6.593 8.031 1.00 96.25 105 LEU A N 1
ATOM 846 C CA . LEU A 1 105 ? -5.725 -7.664 8.878 1.00 96.25 105 LEU A CA 1
ATOM 847 C C . LEU A 1 105 ? -6.729 -7.140 9.911 1.00 96.25 105 LEU A C 1
ATOM 849 O O . LEU A 1 105 ? -7.714 -7.819 10.188 1.00 96.25 105 LEU A O 1
ATOM 853 N N . ASP A 1 106 ? -6.529 -5.947 10.467 1.00 96.00 106 ASP A N 1
ATOM 854 C CA . ASP A 1 106 ? -7.491 -5.367 11.403 1.00 96.00 106 ASP A CA 1
ATOM 855 C C . ASP A 1 106 ? -8.811 -4.984 10.719 1.00 96.00 106 ASP A C 1
ATOM 857 O O . ASP A 1 106 ? -9.877 -5.312 11.239 1.00 96.00 106 ASP A O 1
ATOM 861 N N . ALA A 1 107 ? -8.759 -4.407 9.514 1.00 96.12 107 ALA A N 1
ATOM 862 C CA . ALA A 1 107 ? -9.946 -4.134 8.702 1.00 96.12 107 ALA A CA 1
ATOM 863 C C . ALA A 1 107 ? -10.727 -5.426 8.402 1.00 96.12 107 ALA A C 1
ATOM 865 O O . ALA A 1 107 ? -11.935 -5.504 8.640 1.00 96.12 107 ALA A O 1
ATOM 866 N N . TRP A 1 108 ? -10.019 -6.486 7.995 1.00 97.75 108 TRP A N 1
ATOM 867 C CA . TRP A 1 108 ? -10.586 -7.827 7.845 1.00 97.75 108 TRP A CA 1
ATOM 868 C C . TRP A 1 108 ? -11.224 -8.335 9.137 1.00 97.75 108 TRP A C 1
ATOM 870 O O . TRP A 1 108 ? -12.340 -8.851 9.111 1.00 97.75 108 TRP A O 1
ATOM 880 N N . ARG A 1 109 ? -10.533 -8.201 10.275 1.00 97.75 109 ARG A N 1
ATOM 881 C CA . ARG A 1 109 ? -11.031 -8.648 11.580 1.00 97.75 109 ARG A CA 1
ATOM 882 C C . ARG A 1 109 ? -12.334 -7.937 11.918 1.00 97.75 109 ARG A C 1
ATOM 884 O O . ARG A 1 109 ? -13.300 -8.597 12.284 1.00 97.75 109 ARG A O 1
ATOM 891 N N . VAL A 1 110 ? -12.366 -6.613 11.800 1.00 96.62 110 VAL A N 1
ATOM 892 C CA . VAL A 1 110 ? -13.553 -5.801 12.089 1.00 96.62 110 VAL A CA 1
ATOM 893 C C . VAL A 1 110 ? -14.730 -6.258 11.230 1.00 96.62 110 VAL A C 1
ATOM 895 O O . VAL A 1 110 ? -15.806 -6.523 11.764 1.00 96.62 110 VAL A O 1
ATOM 898 N N . GLU A 1 111 ? -14.524 -6.412 9.922 1.00 97.44 111 GLU A N 1
ATOM 899 C CA . GLU A 1 111 ? -15.610 -6.724 8.995 1.00 97.44 111 GLU A CA 1
ATOM 900 C C . GLU A 1 111 ? -16.132 -8.158 9.143 1.00 97.44 111 GLU A C 1
ATOM 902 O O . GLU A 1 111 ? -17.341 -8.388 9.191 1.00 97.44 111 GLU A O 1
ATOM 907 N N . VAL A 1 112 ? -15.238 -9.134 9.296 1.00 97.31 112 VAL A N 1
ATOM 908 C CA . VAL A 1 112 ? -15.608 -10.539 9.521 1.00 97.31 112 VAL A CA 1
ATOM 909 C C . VAL A 1 112 ? -16.434 -10.692 10.801 1.00 97.31 112 VAL A C 1
ATOM 911 O O . VAL A 1 112 ? -17.491 -11.325 10.775 1.00 97.31 112 VAL A O 1
ATOM 914 N N . LEU A 1 113 ? -15.994 -10.078 11.905 1.00 97.06 113 LEU A N 1
ATOM 915 C CA . LEU A 1 113 ? -16.704 -10.139 13.189 1.00 97.06 113 LEU A CA 1
ATOM 916 C C . LEU A 1 113 ? -18.077 -9.455 13.114 1.00 97.06 113 LEU A C 1
ATOM 918 O O . LEU A 1 113 ? -19.020 -9.887 13.777 1.00 97.06 113 LEU A O 1
ATOM 922 N N . ARG A 1 114 ? -18.204 -8.401 12.299 1.00 96.81 114 ARG A N 1
ATOM 923 C CA . ARG A 1 114 ? -19.468 -7.685 12.083 1.00 96.81 114 ARG A CA 1
ATOM 924 C C . ARG A 1 114 ? -20.488 -8.525 11.313 1.00 96.81 114 ARG A C 1
ATOM 926 O O . ARG A 1 114 ? -21.680 -8.451 11.599 1.00 96.81 114 ARG A O 1
ATOM 933 N N . ARG A 1 115 ? -20.031 -9.315 10.340 1.00 95.81 115 ARG A N 1
ATOM 934 C CA . ARG A 1 115 ? -20.897 -10.088 9.434 1.00 95.81 115 ARG A CA 1
ATOM 935 C C . ARG A 1 115 ? -21.507 -11.329 10.069 1.00 95.81 115 ARG A C 1
ATOM 937 O O . ARG A 1 115 ? -22.620 -11.707 9.712 1.00 95.81 115 ARG A O 1
ATOM 944 N N . ASN A 1 116 ? -20.788 -11.983 10.978 1.00 95.12 116 ASN A N 1
ATOM 945 C CA . ASN A 1 116 ? -21.265 -13.206 11.610 1.00 95.12 116 ASN A CA 1
ATOM 946 C C . ASN A 1 116 ? -20.821 -13.279 13.078 1.00 95.12 116 ASN A C 1
ATOM 948 O O . ASN A 1 116 ? -19.629 -13.450 13.336 1.00 95.12 116 ASN A O 1
ATOM 952 N N . PRO A 1 117 ? -21.759 -13.264 14.044 1.00 95.25 117 PRO A N 1
ATOM 953 C CA . PRO A 1 117 ? -21.439 -13.373 15.469 1.00 95.25 117 PRO A CA 1
ATOM 954 C C . PRO A 1 117 ? -20.678 -14.650 15.864 1.00 95.25 117 PRO A C 1
ATOM 956 O O . PRO A 1 117 ? -20.050 -14.682 16.920 1.00 95.25 117 PRO A O 1
ATOM 959 N N . LEU A 1 118 ? -20.732 -15.710 15.046 1.00 96.25 118 LEU A N 1
ATOM 960 C CA . LEU A 1 118 ? -19.969 -16.942 15.276 1.00 96.25 118 LEU A CA 1
ATOM 961 C C . LEU A 1 118 ? -18.485 -16.797 14.908 1.00 96.25 118 LEU A C 1
ATOM 963 O O . LEU A 1 118 ? -17.656 -17.553 15.414 1.00 96.25 118 LEU A O 1
ATOM 967 N N . TRP A 1 119 ? -18.126 -15.843 14.046 1.00 97.12 119 TRP A N 1
ATOM 968 C CA . TRP A 1 119 ? -16.740 -15.569 13.674 1.00 97.12 119 TRP A CA 1
ATOM 969 C C . TRP A 1 119 ? -16.115 -14.597 14.670 1.00 97.12 119 TRP A C 1
ATOM 971 O O . TRP A 1 119 ? -16.030 -13.399 14.434 1.00 97.12 119 TRP A O 1
ATOM 981 N N . THR A 1 120 ? -15.662 -15.120 15.807 1.00 96.75 120 THR A N 1
ATOM 982 C CA . THR A 1 120 ? -15.105 -14.310 16.905 1.00 96.75 120 THR A CA 1
ATOM 983 C C . THR A 1 120 ? -13.656 -13.869 16.683 1.00 96.75 120 THR A C 1
ATOM 985 O O . THR A 1 120 ? -13.145 -13.017 17.409 1.00 96.75 120 THR A O 1
ATOM 988 N N . SER A 1 121 ? -12.973 -14.432 15.686 1.00 97.38 121 SER A N 1
ATOM 989 C CA . SER A 1 121 ? -11.626 -14.038 15.274 1.00 97.38 121 SER A CA 1
ATOM 990 C C . SER A 1 121 ? -11.384 -14.383 13.803 1.00 97.38 121 SER A C 1
ATOM 992 O O . SER A 1 121 ? -12.102 -15.199 13.219 1.00 97.38 121 SER A O 1
ATOM 994 N N . LEU A 1 122 ? -10.323 -13.818 13.216 1.00 97.00 122 LEU A N 1
ATOM 995 C CA . LEU A 1 122 ? -9.872 -14.215 11.878 1.00 97.00 122 LEU A CA 1
ATOM 996 C C . LEU A 1 122 ? -9.489 -15.695 11.800 1.00 97.00 122 LEU A C 1
ATOM 998 O O . LEU A 1 122 ? -9.694 -16.312 10.760 1.00 97.00 122 LEU A O 1
ATOM 1002 N N . GLN A 1 123 ? -8.983 -16.273 12.894 1.00 97.88 123 GLN A N 1
ATOM 1003 C CA . GLN A 1 123 ? -8.672 -17.699 12.950 1.00 97.88 123 GLN A CA 1
ATOM 1004 C C . GLN A 1 123 ? -9.949 -18.539 12.843 1.00 97.88 123 GLN A C 1
ATOM 1006 O O . GLN A 1 123 ? -10.012 -19.444 12.021 1.00 97.88 123 GLN A O 1
ATOM 1011 N N . VAL A 1 124 ? -10.998 -18.189 13.595 1.00 97.94 124 VAL A N 1
ATOM 1012 C CA . VAL A 1 124 ? -12.293 -18.890 13.530 1.00 97.94 124 VAL A CA 1
ATOM 1013 C C . VAL A 1 124 ? -12.926 -18.761 12.143 1.00 97.94 124 VAL A C 1
ATOM 1015 O O . VAL A 1 124 ? -13.480 -19.727 11.620 1.00 97.94 124 VAL A O 1
ATOM 1018 N N . PHE A 1 125 ? -12.819 -17.587 11.518 1.00 97.75 125 PHE A N 1
ATOM 1019 C CA . PHE A 1 125 ? -13.244 -17.404 10.134 1.00 97.75 125 PHE A CA 1
ATOM 1020 C C . PHE A 1 125 ? -12.452 -18.289 9.171 1.00 97.75 125 PHE A C 1
ATOM 1022 O O . PHE A 1 125 ? -13.066 -19.015 8.397 1.00 97.75 125 PHE A O 1
ATOM 1029 N N . ALA A 1 126 ? -11.120 -18.306 9.247 1.00 97.38 126 ALA A N 1
ATOM 1030 C CA . ALA A 1 126 ? -10.288 -19.165 8.406 1.00 97.38 126 ALA A CA 1
ATOM 1031 C C . ALA A 1 126 ? -10.620 -20.659 8.597 1.00 97.38 126 ALA A C 1
ATOM 1033 O O . ALA A 1 126 ? -10.774 -21.389 7.615 1.00 97.38 126 ALA A O 1
ATOM 1034 N N . ASP A 1 127 ? -10.823 -21.096 9.843 1.00 98.25 127 ASP A N 1
ATOM 1035 C CA . ASP A 1 127 ? -11.169 -22.479 10.194 1.00 98.25 127 ASP A CA 1
ATOM 1036 C C . ASP A 1 127 ? -12.564 -22.887 9.696 1.00 98.25 127 ASP A C 1
ATOM 1038 O O . ASP A 1 127 ? -12.812 -24.068 9.440 1.00 98.25 127 ASP A O 1
ATOM 1042 N N . SER A 1 128 ? -13.457 -21.914 9.474 1.00 97.19 128 SER A N 1
ATOM 1043 C CA . SER A 1 128 ? -14.751 -22.139 8.817 1.00 97.19 128 SER A CA 1
ATOM 1044 C C . SER A 1 128 ? -14.630 -22.478 7.325 1.00 97.19 128 SER A C 1
ATOM 1046 O O . SER A 1 128 ? -15.621 -22.877 6.714 1.00 97.19 128 SER A O 1
ATOM 1048 N N . LYS A 1 129 ? -13.417 -22.374 6.755 1.00 97.62 129 LYS A N 1
ATOM 1049 C CA . LYS A 1 129 ? -13.092 -22.640 5.345 1.00 97.62 129 LYS A CA 1
ATOM 1050 C C . LYS A 1 129 ? -14.001 -21.842 4.403 1.00 97.62 129 LYS A C 1
ATOM 1052 O O . LYS A 1 129 ? -14.779 -22.437 3.651 1.00 97.62 129 LYS A O 1
ATOM 1057 N N . PRO A 1 130 ? -13.928 -20.500 4.447 1.00 97.31 130 PRO A N 1
ATOM 1058 C CA . PRO A 1 130 ? -14.791 -19.652 3.646 1.00 97.31 130 PRO A CA 1
ATOM 1059 C C . PRO A 1 130 ? -14.573 -19.947 2.164 1.00 97.31 130 PRO A C 1
ATOM 1061 O O . PRO A 1 130 ? -13.456 -20.214 1.713 1.00 97.31 130 PRO A O 1
ATOM 1064 N N . SER A 1 131 ? -15.658 -19.905 1.392 1.00 97.94 131 SER A N 1
ATOM 1065 C CA . SER A 1 131 ? -15.552 -20.045 -0.058 1.00 97.94 131 SER A CA 1
ATOM 1066 C C . SER A 1 131 ? -14.727 -18.897 -0.643 1.00 97.94 131 SER A C 1
ATOM 1068 O O . SER A 1 131 ? -14.751 -17.782 -0.121 1.00 97.94 131 SER A O 1
ATOM 1070 N N . PHE A 1 132 ? -14.048 -19.146 -1.764 1.00 97.69 132 PHE A N 1
ATOM 1071 C CA . PHE A 1 132 ? -13.320 -18.091 -2.470 1.00 97.69 132 PHE A CA 1
ATOM 1072 C C . PHE A 1 132 ? -14.234 -16.908 -2.824 1.00 97.69 132 PHE A C 1
ATOM 1074 O O . PHE A 1 132 ? -13.843 -15.769 -2.622 1.00 97.69 132 PHE A O 1
ATOM 1081 N N . ALA A 1 133 ? -15.479 -17.176 -3.234 1.00 98.44 133 ALA A N 1
ATOM 1082 C CA . ALA A 1 133 ? -16.464 -16.137 -3.536 1.00 98.44 133 ALA A CA 1
ATOM 1083 C C . ALA A 1 133 ? -16.754 -15.221 -2.334 1.00 98.44 133 ALA A C 1
ATOM 1085 O O . ALA A 1 133 ? -16.832 -14.011 -2.500 1.00 98.44 133 ALA A O 1
ATOM 1086 N N . LEU A 1 134 ? -16.862 -15.786 -1.127 1.00 97.69 134 LEU A N 1
ATOM 1087 C CA . LEU A 1 134 ? -17.048 -15.002 0.097 1.00 97.69 134 LEU A CA 1
ATOM 1088 C C . LEU A 1 134 ? -15.802 -14.170 0.431 1.00 97.69 134 LEU A C 1
ATOM 1090 O O . LEU A 1 134 ? -15.921 -13.019 0.832 1.00 97.69 134 LEU A O 1
ATOM 1094 N N . VAL A 1 135 ? -14.605 -14.738 0.262 1.00 97.81 135 VAL A N 1
ATOM 1095 C CA . VAL A 1 135 ? -13.349 -14.004 0.482 1.00 97.81 135 VAL A CA 1
ATOM 1096 C C . VAL A 1 135 ? -13.235 -12.840 -0.503 1.00 97.81 135 VAL A C 1
ATOM 1098 O O . VAL A 1 135 ? -12.901 -11.733 -0.090 1.00 97.81 135 VAL A O 1
ATOM 1101 N N . THR A 1 136 ? -13.541 -13.058 -1.781 1.00 98.06 136 THR A N 1
ATOM 1102 C CA . THR A 1 136 ? -13.547 -12.000 -2.798 1.00 98.06 136 THR A CA 1
ATOM 1103 C C . THR A 1 136 ? -14.565 -10.919 -2.463 1.00 98.06 136 THR A C 1
ATOM 1105 O O . THR A 1 136 ? -14.200 -9.755 -2.425 1.00 98.06 136 THR A O 1
ATOM 1108 N N . GLU A 1 137 ? -15.795 -11.290 -2.113 1.00 98.00 137 GLU A N 1
ATOM 1109 C CA . GLU A 1 137 ? -16.835 -10.313 -1.786 1.00 98.00 137 GLU A CA 1
ATOM 1110 C C . GLU A 1 137 ? -16.484 -9.466 -0.552 1.00 98.00 137 GLU A C 1
ATOM 1112 O O . GLU A 1 137 ? -16.645 -8.248 -0.587 1.00 98.00 137 GLU A O 1
ATOM 1117 N N . ILE A 1 138 ? -15.924 -10.060 0.511 1.00 97.69 138 ILE A N 1
ATOM 1118 C CA . ILE A 1 138 ? -15.424 -9.277 1.654 1.00 97.69 138 ILE A CA 1
ATOM 1119 C C . ILE A 1 138 ? -14.269 -8.366 1.215 1.00 97.69 138 ILE A C 1
ATOM 1121 O O . ILE A 1 138 ? -14.197 -7.223 1.656 1.00 97.69 138 ILE A O 1
ATOM 1125 N N . SER A 1 139 ? -13.376 -8.848 0.346 1.00 96.50 139 SER A N 1
ATOM 1126 C CA . SER A 1 139 ? -12.248 -8.052 -0.159 1.00 96.50 139 SER A CA 1
ATOM 1127 C C . SER A 1 139 ? -12.731 -6.823 -0.929 1.00 96.50 139 SER A C 1
ATOM 1129 O O . SER A 1 139 ? -12.247 -5.723 -0.674 1.00 96.50 139 SER A O 1
ATOM 1131 N N . ASP A 1 140 ? -13.707 -7.005 -1.820 1.00 96.12 140 ASP A N 1
ATOM 1132 C CA . ASP A 1 140 ? -14.321 -5.932 -2.604 1.00 96.12 140 ASP A CA 1
ATOM 1133 C C . ASP A 1 140 ? -15.030 -4.935 -1.679 1.00 96.12 140 ASP A C 1
ATOM 1135 O O . ASP A 1 140 ? -14.838 -3.726 -1.794 1.00 96.12 140 ASP A O 1
ATOM 1139 N N . TYR A 1 141 ? -15.765 -5.433 -0.678 1.00 96.44 141 TYR A N 1
ATOM 1140 C CA . TYR A 1 141 ? -16.397 -4.582 0.327 1.00 96.44 141 TYR A CA 1
ATOM 1141 C C . TYR A 1 141 ? -15.373 -3.731 1.090 1.00 96.44 141 TYR A C 1
ATOM 1143 O O . TYR A 1 141 ? -15.568 -2.525 1.246 1.00 96.44 141 TYR A O 1
ATOM 1151 N N . LEU A 1 142 ? -14.270 -4.334 1.549 1.00 96.06 142 LEU A N 1
ATOM 1152 C CA . LEU A 1 142 ? -13.192 -3.617 2.232 1.00 96.06 142 LEU A CA 1
ATOM 1153 C C . LEU A 1 142 ? -12.560 -2.561 1.317 1.00 96.06 142 LEU A C 1
ATOM 1155 O O . LEU A 1 142 ? -12.353 -1.432 1.755 1.00 96.06 142 LEU A O 1
ATOM 1159 N N . ALA A 1 143 ? -12.300 -2.891 0.051 1.00 94.25 143 ALA A N 1
ATOM 1160 C CA . ALA A 1 143 ? -11.754 -1.944 -0.917 1.00 94.25 143 ALA A CA 1
ATOM 1161 C C . ALA A 1 143 ? -12.686 -0.741 -1.149 1.00 94.25 143 ALA A C 1
ATOM 1163 O O . ALA A 1 143 ? -12.201 0.384 -1.251 1.00 94.25 143 ALA A O 1
ATOM 1164 N N . SER A 1 144 ? -14.006 -0.948 -1.169 1.00 93.56 144 SER A N 1
ATOM 1165 C CA . SER A 1 144 ? -14.977 0.137 -1.364 1.00 93.56 144 SER A CA 1
ATOM 1166 C C . SER A 1 144 ? -15.234 0.982 -0.114 1.00 93.56 144 SER A C 1
ATOM 1168 O O . SER A 1 144 ? -15.520 2.168 -0.249 1.00 93.56 144 SER A O 1
ATOM 1170 N N . HIS A 1 145 ? -15.123 0.406 1.090 1.00 92.56 145 HIS A N 1
ATOM 1171 C CA . HIS A 1 145 ? -15.595 1.050 2.329 1.00 92.56 145 HIS A CA 1
ATOM 1172 C C . HIS A 1 145 ? -14.490 1.418 3.330 1.00 92.56 145 HIS A C 1
ATOM 1174 O O . HIS A 1 145 ? -14.731 2.228 4.222 1.00 92.56 145 HIS A O 1
ATOM 1180 N N . TYR A 1 146 ? -13.300 0.819 3.233 1.00 92.62 146 TYR A N 1
ATOM 1181 C CA . TYR A 1 146 ? -12.193 1.029 4.182 1.00 92.62 146 TYR A CA 1
ATOM 1182 C C . TYR A 1 146 ? -10.999 1.758 3.554 1.00 92.62 146 TYR A C 1
ATOM 1184 O O . TYR A 1 146 ? -10.004 2.001 4.235 1.00 92.62 146 TYR A O 1
ATOM 1192 N N . VAL A 1 147 ? -11.075 2.114 2.272 1.00 93.62 147 VAL A N 1
ATOM 1193 C CA . VAL A 1 147 ? -9.995 2.759 1.518 1.00 93.62 147 VAL A CA 1
ATOM 1194 C C . VAL A 1 147 ? -10.504 4.086 0.971 1.00 93.62 147 VAL A C 1
ATOM 1196 O O . VAL A 1 147 ? -11.571 4.127 0.373 1.00 93.62 147 VAL A O 1
ATOM 1199 N N . ALA A 1 148 ? -9.739 5.171 1.124 1.00 87.81 148 ALA A N 1
ATOM 1200 C CA . ALA A 1 148 ? -10.193 6.521 0.764 1.00 87.81 148 ALA A CA 1
ATOM 1201 C C . ALA A 1 148 ? -10.470 6.757 -0.740 1.00 87.81 148 ALA A C 1
ATOM 1203 O O . ALA A 1 148 ? -11.033 7.788 -1.101 1.00 87.81 148 ALA A O 1
ATOM 1204 N N . GLY A 1 149 ? -10.075 5.820 -1.607 1.00 79.00 149 GLY A N 1
ATOM 1205 C CA . GLY A 1 149 ? -10.397 5.804 -3.039 1.00 79.00 149 GLY A CA 1
ATOM 1206 C C . GLY A 1 149 ? -11.457 4.770 -3.432 1.00 79.00 149 GLY A C 1
ATOM 1207 O O . GLY A 1 149 ? -11.597 4.484 -4.619 1.00 79.00 149 GLY A O 1
ATOM 1208 N N . GLY A 1 150 ? -12.135 4.164 -2.456 1.00 80.69 150 GLY A N 1
ATOM 1209 C CA . GLY A 1 150 ? -13.218 3.213 -2.679 1.00 80.69 150 GLY A CA 1
ATOM 1210 C C . GLY A 1 150 ? -14.481 3.892 -3.206 1.00 80.69 150 GLY A C 1
ATOM 1211 O O . GLY A 1 150 ? -14.719 5.069 -2.941 1.00 80.69 150 GLY A O 1
ATOM 1212 N N . GLU A 1 151 ? -15.299 3.143 -3.949 1.00 80.50 151 GLU A N 1
ATOM 1213 C CA . GLU A 1 151 ? -16.535 3.658 -4.563 1.00 80.50 151 GLU A CA 1
ATOM 1214 C C . GLU A 1 151 ? -17.492 4.270 -3.528 1.00 80.50 151 GLU A C 1
ATOM 1216 O O . GLU A 1 151 ? -18.102 5.308 -3.781 1.00 80.50 151 GLU A O 1
ATOM 1221 N N . ASP A 1 152 ? -17.540 3.675 -2.335 1.00 82.62 152 ASP A N 1
ATOM 1222 C CA . ASP A 1 152 ? -18.455 4.047 -1.256 1.00 82.62 152 ASP A CA 1
ATOM 1223 C C . ASP A 1 152 ? -17.790 4.914 -0.168 1.00 82.62 152 ASP A C 1
ATOM 1225 O O . ASP A 1 152 ? -18.425 5.252 0.836 1.00 82.62 152 ASP A O 1
ATOM 1229 N N . PHE A 1 153 ? -16.520 5.307 -0.348 1.00 82.31 153 PHE A N 1
ATOM 1230 C CA . PHE A 1 153 ? -15.786 6.147 0.600 1.00 82.31 153 PHE A CA 1
ATOM 1231 C C . PHE A 1 153 ? -15.263 7.423 -0.069 1.00 82.31 153 PHE A C 1
ATOM 1233 O O . PHE A 1 153 ? -14.167 7.472 -0.623 1.00 82.31 153 PHE A O 1
ATOM 1240 N N . ASN A 1 154 ? -16.034 8.507 0.039 1.00 84.50 154 ASN A N 1
ATOM 1241 C CA . ASN A 1 154 ? -15.652 9.805 -0.511 1.00 84.50 154 ASN A CA 1
ATOM 1242 C C . ASN A 1 154 ? -14.970 10.699 0.541 1.00 84.50 154 ASN A C 1
ATOM 1244 O O . ASN A 1 154 ? -15.625 11.420 1.301 1.00 84.50 154 ASN A O 1
ATOM 1248 N N . ILE A 1 155 ? -13.633 10.709 0.547 1.00 85.00 155 ILE A N 1
ATOM 1249 C CA . ILE A 1 155 ? -12.845 11.549 1.465 1.00 85.00 155 ILE A CA 1
ATOM 1250 C C . ILE A 1 155 ? -13.118 13.055 1.281 1.00 85.00 155 ILE A C 1
ATOM 1252 O O . ILE A 1 155 ? -13.076 13.820 2.246 1.00 85.00 155 ILE A O 1
ATOM 1256 N N . PHE A 1 156 ? -13.459 13.505 0.068 1.00 86.06 156 PHE A N 1
ATOM 1257 C CA . PHE A 1 156 ? -13.747 14.918 -0.193 1.00 86.06 156 PHE A CA 1
ATOM 1258 C C . PHE A 1 156 ? -15.046 15.366 0.473 1.00 86.06 156 PHE A C 1
ATOM 1260 O O . PHE A 1 156 ? -15.101 16.471 1.012 1.00 86.06 156 PHE A O 1
ATOM 1267 N N . GLU A 1 157 ? -16.073 14.517 0.469 1.00 86.31 157 GLU A N 1
ATOM 1268 C CA . GLU A 1 157 ? -17.327 14.790 1.176 1.00 86.31 157 GLU A CA 1
ATOM 1269 C C . GLU A 1 157 ? -17.112 14.858 2.687 1.00 86.31 157 GLU A C 1
ATOM 1271 O O . GLU A 1 157 ? -17.622 15.771 3.337 1.00 86.31 157 GLU A O 1
ATOM 1276 N N . LEU A 1 158 ? -16.308 13.947 3.248 1.00 85.19 158 LEU A N 1
ATOM 1277 C CA . LEU A 1 158 ? -15.944 13.982 4.667 1.00 85.19 158 LEU A CA 1
ATOM 1278 C C . LEU A 1 158 ? -15.217 15.284 5.016 1.00 85.19 158 LEU A C 1
ATOM 1280 O O . LEU A 1 158 ? -15.570 15.958 5.983 1.00 85.19 158 LEU A O 1
ATOM 1284 N N . HIS A 1 159 ? -14.275 15.707 4.172 1.00 87.25 159 HIS A N 1
ATOM 1285 C CA . HIS A 1 159 ? -13.515 16.935 4.382 1.00 87.25 159 HIS A CA 1
ATOM 1286 C C . HIS A 1 159 ? -14.357 18.217 4.325 1.00 87.25 159 HIS A C 1
ATOM 1288 O O . HIS A 1 159 ? -13.970 19.210 4.949 1.00 87.25 159 HIS A O 1
ATOM 1294 N N . GLN A 1 160 ? -15.494 18.199 3.625 1.00 89.31 160 GLN A N 1
ATOM 1295 C CA . GLN A 1 160 ? -16.427 19.328 3.552 1.00 89.31 160 GLN A CA 1
ATOM 1296 C C . GLN A 1 160 ? -17.330 19.458 4.784 1.00 89.31 160 GLN A C 1
ATOM 1298 O O . GLN A 1 160 ? -17.939 20.513 4.977 1.00 89.31 160 GLN A O 1
ATOM 1303 N N . ARG A 1 161 ? -17.418 18.428 5.636 1.00 88.81 161 ARG A N 1
ATOM 1304 C CA . ARG A 1 161 ? -18.243 18.486 6.847 1.00 88.81 161 ARG A CA 1
ATOM 1305 C C . ARG A 1 161 ? -17.680 19.493 7.863 1.00 88.81 161 ARG A C 1
ATOM 1307 O O . ARG A 1 161 ? -16.460 19.693 7.936 1.00 88.81 161 ARG A O 1
ATOM 1314 N N . PRO A 1 162 ? -18.536 20.123 8.687 1.00 90.44 162 PRO A N 1
ATOM 1315 C CA . PRO A 1 162 ? -18.091 20.970 9.785 1.00 90.44 162 PRO A CA 1
ATOM 1316 C C . PRO A 1 162 ? -17.119 20.234 10.712 1.00 90.44 162 PRO A C 1
ATOM 1318 O O . PRO A 1 162 ? -17.313 19.070 11.044 1.00 90.44 162 PRO A O 1
ATOM 1321 N N . GLY A 1 163 ? -16.087 20.927 11.198 1.00 87.19 163 GLY A N 1
ATOM 1322 C CA . GLY A 1 163 ? -15.008 20.291 11.965 1.00 87.19 163 GLY A CA 1
ATOM 1323 C C . GLY A 1 163 ? -15.430 19.583 13.262 1.00 87.19 163 GLY A C 1
ATOM 1324 O O . GLY A 1 163 ? -14.654 18.782 13.765 1.00 87.19 163 GLY A O 1
ATOM 1325 N N . HIS A 1 164 ? -16.624 19.865 13.793 1.00 89.06 164 HIS A N 1
ATOM 1326 C CA . HIS A 1 164 ? -17.181 19.195 14.974 1.00 89.06 164 HIS A CA 1
ATOM 1327 C C . HIS A 1 164 ? -17.931 17.891 14.645 1.00 89.06 164 HIS A C 1
ATOM 1329 O O . HIS A 1 164 ? -18.180 17.099 15.545 1.00 89.06 164 HIS A O 1
ATOM 1335 N N . GLU A 1 165 ? -18.276 17.666 13.376 1.00 87.94 165 GLU A N 1
ATOM 1336 C CA . GLU A 1 165 ? -18.917 16.439 12.875 1.00 87.94 165 GLU A CA 1
ATOM 1337 C C . GLU A 1 165 ? -17.902 15.473 12.245 1.00 87.94 165 GLU A C 1
ATOM 1339 O O . GLU A 1 165 ? -18.241 14.346 11.886 1.00 87.94 165 GLU A O 1
ATOM 1344 N N . ARG A 1 166 ? -16.656 15.931 12.076 1.00 88.75 166 ARG A N 1
ATOM 1345 C CA . ARG A 1 166 ? -15.576 15.179 11.443 1.00 88.75 166 ARG A CA 1
ATOM 1346 C C . ARG A 1 166 ? -14.822 14.340 12.456 1.00 88.75 166 ARG A C 1
ATOM 1348 O O . ARG A 1 166 ? -14.132 14.874 13.327 1.00 88.75 166 ARG A O 1
ATOM 1355 N N . ASP A 1 167 ? -14.878 13.030 12.268 1.00 89.50 167 ASP A N 1
ATOM 1356 C CA . ASP A 1 167 ? -13.943 12.114 12.905 1.00 89.50 167 ASP A CA 1
ATOM 1357 C C . ASP A 1 167 ? -12.638 12.091 12.101 1.00 89.50 167 ASP A C 1
ATOM 1359 O O . ASP A 1 167 ? -12.416 11.255 11.228 1.00 89.50 167 ASP A O 1
ATOM 1363 N N . LYS A 1 168 ? -11.765 13.057 12.394 1.00 86.56 168 LYS A N 1
ATOM 1364 C CA . LYS A 1 168 ? -10.466 13.199 11.719 1.00 86.56 168 LYS A CA 1
ATOM 1365 C C . LYS A 1 168 ? -9.562 11.987 11.926 1.00 86.56 168 LYS A C 1
ATOM 1367 O O . LYS A 1 168 ? -8.703 11.719 11.093 1.00 86.56 168 LYS A O 1
ATOM 1372 N N . GLN A 1 169 ? -9.730 11.284 13.045 1.00 87.94 169 GLN A N 1
ATOM 1373 C CA . GLN A 1 169 ? -8.952 10.092 13.331 1.00 87.94 169 GLN A CA 1
ATOM 1374 C C . GLN A 1 169 ? -9.390 8.957 12.404 1.00 87.94 169 GLN A C 1
ATOM 1376 O O . GLN A 1 169 ? -8.551 8.323 11.767 1.00 87.94 169 GLN A O 1
ATOM 1381 N N . HIS A 1 170 ? -10.704 8.768 12.262 1.00 87.81 170 HIS A N 1
ATOM 1382 C CA . HIS A 1 170 ? -11.255 7.840 11.289 1.00 87.81 170 HIS A CA 1
ATOM 1383 C C . HIS A 1 170 ? -10.862 8.215 9.860 1.00 87.81 170 HIS A C 1
ATOM 1385 O O . HIS A 1 170 ? -10.420 7.338 9.141 1.00 87.81 170 HIS A O 1
ATOM 1391 N N . GLU A 1 171 ? -10.947 9.484 9.452 1.00 89.00 171 GLU A N 1
ATOM 1392 C CA . GLU A 1 171 ? -10.590 9.931 8.092 1.00 89.00 171 GLU A CA 1
ATOM 1393 C C . GLU A 1 171 ? -9.137 9.590 7.698 1.00 89.00 171 GLU A C 1
ATOM 1395 O O . GLU A 1 171 ? -8.874 9.220 6.551 1.00 89.00 171 GLU A O 1
ATOM 1400 N N . ASN A 1 172 ? -8.196 9.647 8.646 1.00 89.94 172 ASN A N 1
ATOM 1401 C CA . ASN A 1 172 ? -6.788 9.337 8.389 1.00 89.94 172 ASN A CA 1
ATOM 1402 C C . ASN A 1 172 ? -6.547 7.857 8.047 1.00 89.94 172 ASN A C 1
ATOM 1404 O O . ASN A 1 172 ? -5.645 7.545 7.265 1.00 89.94 172 ASN A O 1
ATOM 1408 N N . THR A 1 173 ? -7.313 6.930 8.632 1.00 92.44 173 THR A N 1
ATOM 1409 C CA . THR A 1 173 ? -7.063 5.487 8.479 1.00 92.44 173 THR A CA 1
ATOM 1410 C C . THR A 1 173 ? -7.339 4.983 7.050 1.00 92.44 173 THR A C 1
ATOM 1412 O O . THR A 1 173 ? -6.443 4.358 6.480 1.00 92.44 173 THR A O 1
ATOM 1415 N N . PRO A 1 174 ? -8.480 5.283 6.399 1.00 93.25 174 PRO A N 1
ATOM 1416 C CA . PRO A 1 174 ? -8.729 4.944 4.999 1.00 93.25 174 PRO A CA 1
ATOM 1417 C C . PRO A 1 174 ? -7.746 5.585 4.027 1.00 93.25 174 PRO A C 1
ATOM 1419 O O . PRO A 1 174 ? -7.416 4.980 3.004 1.00 93.25 174 PRO A O 1
ATOM 1422 N N . GLN A 1 175 ? -7.240 6.780 4.343 1.00 93.38 175 GLN A N 1
ATOM 1423 C CA . GLN A 1 175 ? -6.191 7.404 3.542 1.00 93.38 175 GLN A CA 1
ATOM 1424 C C . GLN A 1 175 ? -4.862 6.648 3.675 1.00 93.38 175 GLN A C 1
ATOM 1426 O O . GLN A 1 175 ? -4.206 6.365 2.674 1.00 93.38 175 GLN A O 1
ATOM 1431 N N . MET A 1 176 ? -4.506 6.215 4.888 1.00 95.19 176 MET A N 1
ATOM 1432 C CA . MET A 1 176 ? -3.338 5.358 5.108 1.00 95.19 176 MET A CA 1
ATOM 1433 C C . MET A 1 176 ? -3.473 4.006 4.395 1.00 95.19 176 MET A C 1
ATOM 1435 O O . MET A 1 176 ? -2.512 3.547 3.781 1.00 95.19 176 MET A O 1
ATOM 1439 N N . HIS A 1 177 ? -4.663 3.393 4.414 1.00 95.94 177 HIS A N 1
ATOM 1440 C CA . HIS A 1 177 ? -4.948 2.182 3.642 1.00 95.94 177 HIS A CA 1
ATOM 1441 C C . HIS A 1 177 ? -4.716 2.385 2.146 1.00 95.94 177 HIS A C 1
ATOM 1443 O O . HIS A 1 177 ? -4.045 1.566 1.521 1.00 95.94 177 HIS A O 1
ATOM 1449 N N . GLN A 1 178 ? -5.232 3.479 1.580 1.00 95.00 178 GLN A N 1
ATOM 1450 C CA . GLN A 1 178 ? -5.064 3.793 0.163 1.00 95.00 178 GLN A CA 1
ATOM 1451 C C . GLN A 1 178 ? -3.584 3.897 -0.207 1.00 95.00 178 GLN A C 1
ATOM 1453 O O . GLN A 1 178 ? -3.117 3.177 -1.090 1.00 95.00 178 GLN A O 1
ATOM 1458 N N . ASP A 1 179 ? -2.836 4.744 0.498 1.00 96.31 179 ASP A N 1
ATOM 1459 C CA . ASP A 1 179 ? -1.431 4.989 0.183 1.00 96.31 179 ASP A CA 1
ATOM 1460 C C . ASP A 1 179 ? -0.576 3.727 0.374 1.00 96.31 179 ASP A C 1
ATOM 1462 O O . ASP A 1 179 ? 0.324 3.444 -0.422 1.00 96.31 179 ASP A O 1
ATOM 1466 N N . PHE A 1 180 ? -0.873 2.919 1.397 1.00 97.31 180 PHE A N 1
ATOM 1467 C CA . PHE A 1 180 ? -0.165 1.664 1.636 1.00 97.31 180 PHE A CA 1
ATOM 1468 C C . PHE A 1 180 ? -0.477 0.610 0.576 1.00 97.31 180 PHE A C 1
ATOM 1470 O O . PHE A 1 180 ? 0.456 -0.047 0.115 1.00 97.31 180 PHE A O 1
ATOM 1477 N N . LEU A 1 181 ? -1.737 0.458 0.156 1.00 95.38 181 LEU A N 1
ATOM 1478 C CA . LEU A 1 181 ? -2.118 -0.471 -0.911 1.00 95.38 181 LEU A CA 1
ATOM 1479 C C . LEU A 1 181 ? -1.473 -0.084 -2.241 1.00 95.38 181 LEU A C 1
ATOM 1481 O O . LEU A 1 181 ? -0.862 -0.938 -2.881 1.00 95.38 181 LEU A O 1
ATOM 1485 N N . LEU A 1 182 ? -1.525 1.197 -2.620 1.00 94.88 182 LEU A N 1
ATOM 1486 C CA . LEU A 1 182 ? -0.884 1.693 -3.842 1.00 94.88 182 LEU A CA 1
ATOM 1487 C C . LEU A 1 182 ? 0.628 1.445 -3.811 1.00 94.88 182 LEU A C 1
ATOM 1489 O O . LEU A 1 182 ? 1.207 0.955 -4.782 1.00 94.88 182 LEU A O 1
ATOM 1493 N N . TYR A 1 183 ? 1.277 1.714 -2.675 1.00 96.62 183 TYR A N 1
ATOM 1494 C CA . TYR A 1 183 ? 2.700 1.437 -2.508 1.00 96.62 183 TYR A CA 1
ATOM 1495 C C . TYR A 1 183 ? 3.029 -0.058 -2.585 1.00 96.62 183 TYR A C 1
ATOM 1497 O O . TYR A 1 183 ? 4.019 -0.450 -3.210 1.00 96.62 183 TYR A O 1
ATOM 1505 N N . GLN A 1 184 ? 2.240 -0.901 -1.919 1.00 95.12 184 GLN A N 1
ATOM 1506 C CA . GLN A 1 184 ? 2.447 -2.346 -1.884 1.00 95.12 184 GLN A CA 1
ATOM 1507 C C . GLN A 1 184 ? 2.235 -2.963 -3.268 1.00 95.12 184 GLN A C 1
ATOM 1509 O O . GLN A 1 184 ? 3.074 -3.759 -3.690 1.00 95.12 184 GLN A O 1
ATOM 1514 N N . GLU A 1 185 ? 1.202 -2.541 -3.999 1.00 93.50 185 GLU A N 1
ATOM 1515 C CA . GLU A 1 185 ? 0.937 -2.967 -5.375 1.00 93.50 185 GLU A 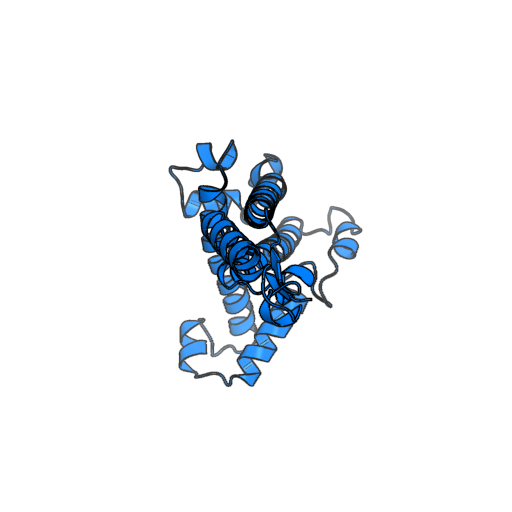CA 1
ATOM 1516 C C . GLU A 1 185 ? 2.052 -2.506 -6.320 1.00 93.50 185 GLU A C 1
ATOM 1518 O O . GLU A 1 185 ? 2.590 -3.315 -7.074 1.00 93.50 185 GLU A O 1
ATOM 1523 N N . LEU A 1 186 ? 2.507 -1.251 -6.206 1.00 92.94 186 LEU A N 1
ATOM 1524 C CA . LEU A 1 186 ? 3.649 -0.740 -6.972 1.00 92.94 186 LEU A CA 1
ATOM 1525 C C . LEU A 1 186 ? 4.910 -1.562 -6.692 1.00 92.94 186 LEU A C 1
ATOM 1527 O O . LEU A 1 186 ? 5.613 -1.994 -7.606 1.00 92.94 186 LEU A O 1
ATOM 1531 N N . SER A 1 187 ? 5.200 -1.798 -5.413 1.00 93.00 187 SER A N 1
ATOM 1532 C CA . SER A 1 187 ? 6.347 -2.587 -4.975 1.00 93.00 187 SER A CA 1
ATOM 1533 C C . SER A 1 187 ? 6.269 -4.028 -5.482 1.00 93.00 187 SER A C 1
ATOM 1535 O O . SER A 1 187 ? 7.288 -4.578 -5.901 1.00 93.00 187 SER A O 1
ATOM 1537 N N . PHE A 1 188 ? 5.087 -4.642 -5.434 1.00 91.69 188 PHE A N 1
ATOM 1538 C CA . PHE A 1 188 ? 4.845 -5.987 -5.936 1.00 91.69 188 PHE A CA 1
ATOM 1539 C C . PHE A 1 188 ? 5.057 -6.037 -7.448 1.00 91.69 188 PHE A C 1
ATOM 1541 O O . PHE A 1 188 ? 5.936 -6.762 -7.909 1.00 91.69 188 PHE A O 1
ATOM 1548 N N . ALA A 1 189 ? 4.334 -5.211 -8.207 1.00 89.50 189 ALA A N 1
ATOM 1549 C CA . ALA A 1 189 ? 4.426 -5.146 -9.659 1.00 89.50 189 ALA A CA 1
ATOM 1550 C C . ALA A 1 189 ? 5.877 -4.962 -10.114 1.00 89.50 189 ALA A C 1
ATOM 1552 O O . ALA A 1 189 ? 6.361 -5.684 -10.985 1.00 89.50 189 ALA A O 1
ATOM 1553 N N . MET A 1 190 ? 6.618 -4.082 -9.436 1.00 87.50 190 MET A N 1
ATOM 1554 C CA . MET A 1 190 ? 8.026 -3.879 -9.734 1.00 87.50 19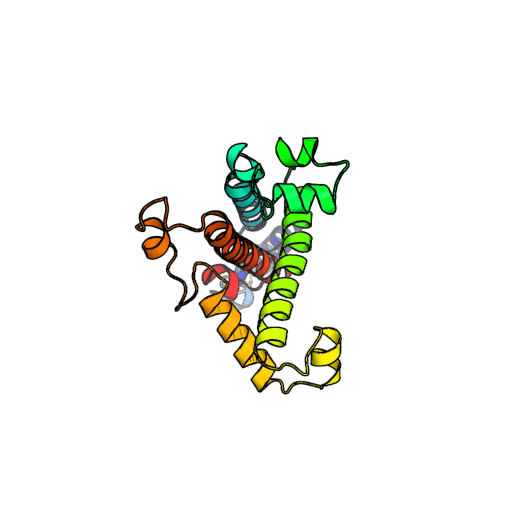0 MET A CA 1
ATOM 1555 C C . MET A 1 190 ? 8.912 -5.090 -9.411 1.00 87.50 190 MET A C 1
ATOM 1557 O O . MET A 1 190 ? 9.812 -5.425 -10.178 1.00 87.50 190 MET A O 1
ATOM 1561 N N . ASN A 1 191 ? 8.698 -5.764 -8.285 1.00 86.25 191 ASN A N 1
ATOM 1562 C CA . ASN A 1 191 ? 9.493 -6.944 -7.944 1.00 86.25 191 ASN A CA 1
ATOM 1563 C C . ASN A 1 191 ? 9.257 -8.105 -8.929 1.00 86.25 191 ASN A C 1
ATOM 1565 O O . ASN A 1 191 ? 10.164 -8.903 -9.154 1.00 86.25 191 ASN A O 1
ATOM 1569 N N . TYR A 1 192 ? 8.062 -8.183 -9.522 1.00 84.81 192 TYR A N 1
ATOM 1570 C CA . TYR A 1 192 ? 7.696 -9.205 -10.508 1.00 84.81 192 TYR A CA 1
ATOM 1571 C C . TYR A 1 192 ? 7.958 -8.795 -11.966 1.00 84.81 192 TYR A C 1
ATOM 1573 O O . TYR A 1 192 ? 7.825 -9.628 -12.862 1.00 84.81 192 TYR A O 1
ATOM 1581 N N . GLY A 1 193 ? 8.345 -7.543 -12.226 1.00 79.06 193 GLY A N 1
ATOM 1582 C CA . GLY A 1 193 ? 8.523 -7.033 -13.588 1.00 79.06 193 GLY A CA 1
ATOM 1583 C C . GLY A 1 193 ? 7.208 -6.790 -14.342 1.00 79.06 193 GLY A C 1
ATOM 1584 O O . GLY A 1 193 ? 7.220 -6.687 -15.571 1.00 79.06 193 GLY A O 1
ATOM 1585 N N . ASP A 1 194 ? 6.073 -6.714 -13.639 1.00 83.38 194 ASP A N 1
ATOM 1586 C CA . ASP A 1 194 ? 4.749 -6.510 -14.232 1.00 83.38 194 ASP A CA 1
ATOM 1587 C C . ASP A 1 194 ? 4.505 -5.026 -14.529 1.00 83.38 194 ASP A C 1
ATOM 1589 O O . ASP A 1 194 ? 3.871 -4.281 -13.780 1.00 83.38 194 ASP A O 1
ATOM 1593 N N . ILE A 1 195 ? 5.009 -4.590 -15.681 1.00 82.88 195 ILE A N 1
ATOM 1594 C CA . ILE A 1 195 ? 4.820 -3.218 -16.152 1.00 82.88 195 ILE A CA 1
ATOM 1595 C C . ILE A 1 195 ? 3.355 -2.886 -16.471 1.00 82.88 195 ILE A C 1
ATOM 1597 O O . ILE A 1 195 ? 3.012 -1.711 -16.582 1.00 82.88 195 ILE A O 1
ATOM 1601 N N . GLY A 1 196 ? 2.503 -3.896 -16.684 1.00 83.88 196 GLY A N 1
ATOM 1602 C CA . GLY A 1 196 ? 1.079 -3.693 -16.930 1.00 83.88 196 GLY A CA 1
ATOM 1603 C C . GLY A 1 196 ? 0.427 -3.080 -15.701 1.00 83.88 196 GLY A C 1
ATOM 1604 O O . GLY A 1 196 ? -0.185 -2.021 -15.805 1.00 83.88 196 GLY A O 1
ATOM 1605 N N . ARG A 1 197 ? 0.679 -3.687 -14.539 1.00 84.81 197 ARG A N 1
ATOM 1606 C CA . ARG A 1 197 ? 0.214 -3.194 -13.237 1.00 84.81 197 ARG A CA 1
ATOM 1607 C C . ARG A 1 197 ? 0.797 -1.835 -12.870 1.00 84.81 197 ARG A C 1
ATOM 1609 O O . ARG A 1 197 ? 0.059 -0.963 -12.437 1.00 84.81 197 ARG A O 1
ATOM 1616 N N . VAL A 1 198 ? 2.089 -1.597 -13.120 1.00 82.75 198 VAL A N 1
ATOM 1617 C CA . VAL A 1 198 ? 2.718 -0.289 -12.825 1.00 82.75 198 VAL A CA 1
ATOM 1618 C C . VAL A 1 198 ? 2.033 0.873 -13.560 1.00 82.75 198 VAL A C 1
ATOM 1620 O O . VAL A 1 198 ? 2.029 1.988 -13.057 1.00 82.75 198 VAL A O 1
ATOM 1623 N N . LYS A 1 199 ? 1.459 0.641 -14.747 1.00 82.19 199 LYS A N 1
ATOM 1624 C CA . LYS A 1 199 ? 0.791 1.688 -15.543 1.00 82.19 199 LYS A CA 1
ATOM 1625 C C . LYS A 1 199 ? -0.618 2.037 -15.073 1.00 82.19 199 LYS A C 1
ATOM 1627 O O . LYS A 1 199 ? -1.163 3.030 -15.547 1.00 82.19 199 LYS A O 1
ATOM 1632 N N . THR A 1 200 ? -1.231 1.175 -14.270 1.00 80.38 200 THR A N 1
ATOM 1633 C CA . THR A 1 200 ? -2.632 1.298 -13.847 1.00 80.38 200 THR A CA 1
ATOM 1634 C C . THR A 1 200 ? -2.780 1.783 -12.408 1.00 80.38 200 THR A C 1
ATOM 1636 O O . THR A 1 200 ? -3.907 1.952 -11.958 1.00 80.38 200 THR A O 1
ATOM 1639 N N . ILE A 1 201 ? -1.657 1.963 -11.707 1.00 72.06 201 ILE A N 1
ATOM 1640 C CA . ILE A 1 201 ? -1.546 2.611 -10.393 1.00 72.06 201 ILE A CA 1
ATOM 1641 C C . ILE A 1 201 ? -1.431 4.117 -10.615 1.00 72.06 201 ILE A C 1
ATOM 1643 O O . ILE A 1 201 ? -2.123 4.864 -9.895 1.00 72.06 201 ILE A O 1
#

pLDDT: mean 92.37, std 5.48, range [72.06, 98.44]